Protein AF-A0A349GPG5-F1 (afdb_monomer_lite)

pLDDT: mean 94.47, std 6.26, range [49.12, 98.75]

Radius of gyration: 21.51 Å; chains: 1; bounding box: 63×52×48 Å

Structure (mmCIF, N/CA/C/O backbone):
data_AF-A0A349GPG5-F1
#
_entry.id   AF-A0A349GPG5-F1
#
loop_
_atom_site.group_PDB
_atom_site.id
_atom_site.type_symbol
_atom_site.label_atom_id
_atom_site.label_alt_id
_atom_site.label_comp_id
_atom_site.label_asym_id
_atom_site.label_entity_id
_atom_site.label_seq_id
_atom_site.pdbx_PDB_ins_code
_atom_site.Cartn_x
_atom_site.Cartn_y
_atom_site.Cartn_z
_atom_site.occupancy
_atom_site.B_iso_or_equiv
_atom_site.auth_seq_id
_atom_site.auth_comp_id
_atom_site.auth_asym_id
_atom_site.auth_atom_id
_atom_site.pdbx_PDB_model_num
ATOM 1 N N . ASN A 1 1 ? 40.149 29.192 -22.119 1.00 49.12 1 ASN A N 1
ATOM 2 C CA . ASN A 1 1 ? 39.149 29.810 -21.232 1.00 49.12 1 ASN A CA 1
ATOM 3 C C . ASN A 1 1 ? 37.997 28.859 -21.075 1.00 49.12 1 ASN A C 1
ATOM 5 O O . ASN A 1 1 ? 37.136 28.802 -21.941 1.00 49.12 1 ASN A O 1
ATOM 9 N N . ASP A 1 2 ? 38.075 28.068 -20.011 1.00 56.91 2 ASP A N 1
ATOM 10 C CA . ASP A 1 2 ? 36.940 27.338 -19.468 1.00 56.91 2 ASP A CA 1
ATOM 11 C C . ASP A 1 2 ? 35.938 28.388 -18.976 1.00 56.91 2 ASP A C 1
ATOM 13 O O . ASP A 1 2 ? 36.299 29.293 -18.219 1.00 56.91 2 ASP A O 1
ATOM 17 N N . ASP A 1 3 ? 34.733 28.363 -19.527 1.00 69.00 3 ASP A N 1
ATOM 18 C CA . ASP A 1 3 ? 33.761 29.441 -19.379 1.00 69.00 3 ASP A CA 1
ATOM 19 C C . ASP A 1 3 ? 33.003 29.197 -18.070 1.00 69.00 3 ASP A C 1
ATOM 21 O O . ASP A 1 3 ? 32.023 28.452 -18.030 1.00 69.00 3 ASP A O 1
ATOM 25 N N . THR A 1 4 ? 33.510 29.755 -16.969 1.00 74.44 4 THR A N 1
ATOM 26 C CA . THR A 1 4 ? 32.989 29.564 -15.601 1.00 74.44 4 THR A CA 1
ATOM 27 C C . THR A 1 4 ? 31.474 29.765 -15.514 1.00 74.44 4 THR A C 1
ATOM 29 O O . THR A 1 4 ? 30.795 29.041 -14.792 1.00 74.44 4 THR A O 1
ATOM 32 N N . VAL A 1 5 ? 30.929 30.662 -16.338 1.00 74.44 5 VAL A N 1
ATOM 33 C CA . VAL A 1 5 ? 29.491 30.920 -16.483 1.00 74.44 5 VAL A CA 1
ATOM 34 C C . VAL A 1 5 ? 28.730 29.704 -17.033 1.00 74.44 5 VAL A C 1
ATOM 36 O O . VAL A 1 5 ? 27.652 29.377 -16.538 1.00 74.44 5 VAL A O 1
ATOM 39 N N . LYS A 1 6 ? 29.282 28.986 -18.022 1.00 77.88 6 LYS A N 1
ATOM 40 C CA . LYS A 1 6 ? 28.677 27.752 -18.560 1.00 77.88 6 LYS A CA 1
ATOM 41 C C . LYS A 1 6 ? 28.736 26.612 -17.549 1.00 77.88 6 LYS A C 1
ATOM 43 O O . LYS A 1 6 ? 27.778 25.852 -17.440 1.00 77.88 6 LYS A O 1
ATOM 48 N N . ALA A 1 7 ? 29.827 26.514 -16.790 1.00 79.50 7 ALA A N 1
ATOM 49 C CA . ALA A 1 7 ? 29.961 25.517 -15.730 1.00 79.50 7 ALA A CA 1
ATOM 50 C C . ALA A 1 7 ? 28.955 25.756 -14.588 1.00 79.50 7 ALA A C 1
ATOM 52 O O . ALA A 1 7 ? 28.324 24.814 -14.105 1.00 79.50 7 ALA A O 1
ATOM 53 N N . GLU A 1 8 ? 28.753 27.012 -14.182 1.00 85.38 8 GLU A N 1
ATOM 54 C CA . GLU A 1 8 ? 27.755 27.384 -13.174 1.00 85.38 8 GLU A CA 1
ATOM 55 C C . GLU A 1 8 ? 26.318 27.140 -13.657 1.00 85.38 8 GLU A C 1
ATOM 57 O O . GLU A 1 8 ? 25.510 26.588 -12.904 1.00 85.38 8 GLU A O 1
ATOM 62 N N . ALA A 1 9 ? 26.013 27.473 -14.916 1.00 84.38 9 ALA A N 1
ATOM 63 C CA . ALA A 1 9 ? 24.712 27.203 -15.528 1.00 84.38 9 ALA A CA 1
ATOM 64 C C . ALA A 1 9 ? 24.415 25.695 -15.600 1.00 84.38 9 ALA A C 1
ATOM 66 O O . ALA A 1 9 ? 23.387 25.255 -15.086 1.00 84.38 9 ALA A O 1
ATOM 67 N N . ALA A 1 10 ? 25.348 24.887 -16.114 1.00 85.50 10 ALA A N 1
ATOM 68 C CA . ALA A 1 10 ? 25.194 23.432 -16.189 1.00 85.50 10 ALA A CA 1
ATOM 69 C C . ALA A 1 10 ? 25.033 22.788 -14.799 1.00 85.50 10 ALA A C 1
ATOM 71 O O . ALA A 1 10 ? 24.218 21.885 -14.605 1.00 85.50 10 ALA A O 1
ATOM 72 N N . LYS A 1 11 ? 25.765 23.278 -13.787 1.00 88.06 11 LYS A N 1
ATOM 73 C CA . LYS A 1 11 ? 25.627 22.809 -12.398 1.00 88.06 11 LYS A CA 1
ATOM 74 C C . LYS A 1 11 ? 24.252 23.143 -11.815 1.00 88.06 11 LYS A C 1
ATOM 76 O O . LYS A 1 11 ? 23.688 22.333 -11.072 1.00 88.06 11 LYS A O 1
ATOM 81 N N . LYS A 1 12 ? 23.717 24.325 -12.129 1.00 91.06 12 LYS A N 1
ATOM 82 C CA . LYS A 1 12 ? 22.373 24.738 -11.715 1.00 91.06 12 LYS A CA 1
ATOM 83 C C . LYS A 1 12 ? 21.306 23.866 -12.378 1.00 91.06 12 LYS A C 1
ATOM 85 O O . LYS A 1 12 ? 20.486 23.301 -11.658 1.00 91.06 12 LYS A O 1
ATOM 90 N N . GLU A 1 13 ? 21.377 23.684 -13.694 1.00 89.44 13 GLU A N 1
ATOM 91 C CA . GLU A 1 13 ? 20.458 22.829 -14.458 1.00 89.44 13 GLU A CA 1
ATOM 92 C C . GLU A 1 13 ? 20.464 21.386 -13.939 1.00 89.44 13 GLU A C 1
ATOM 94 O O . GLU A 1 13 ? 19.410 20.817 -13.659 1.00 89.44 13 GLU A O 1
ATOM 99 N N . PHE A 1 14 ? 21.645 20.812 -13.693 1.00 90.75 14 PHE A N 1
ATOM 100 C CA . PHE A 1 14 ? 21.766 19.471 -13.117 1.00 90.75 14 PHE A CA 1
ATOM 101 C C . PHE A 1 14 ? 21.128 19.365 -11.722 1.00 90.75 14 PHE A C 1
ATOM 103 O O . PHE A 1 14 ? 20.460 18.380 -11.398 1.00 90.75 14 PHE A O 1
ATOM 110 N N . SER A 1 15 ? 21.310 20.383 -10.877 1.00 91.31 15 SER A N 1
ATOM 111 C CA . SER A 1 15 ? 20.707 20.433 -9.540 1.00 91.31 15 SER A CA 1
ATOM 112 C C . SER A 1 15 ? 19.178 20.517 -9.600 1.00 91.31 15 SER A C 1
ATOM 114 O O . SER A 1 15 ? 18.486 19.849 -8.828 1.00 91.31 15 SER A O 1
ATOM 116 N N . GLU A 1 16 ? 18.641 21.308 -10.529 1.00 92.75 16 GLU A N 1
ATOM 117 C CA . GLU A 1 16 ? 17.200 21.430 -10.764 1.00 92.75 16 GLU A CA 1
ATOM 118 C C . GLU A 1 16 ? 16.610 20.121 -11.295 1.00 92.75 16 GLU A C 1
ATOM 120 O O . GLU A 1 16 ? 15.629 19.630 -10.731 1.00 92.75 16 GLU A O 1
ATOM 125 N N . LEU A 1 17 ? 17.265 19.485 -12.269 1.00 91.50 17 LEU A N 1
ATOM 126 C CA . LEU A 1 17 ? 16.881 18.168 -12.775 1.00 91.50 17 LEU A CA 1
ATOM 127 C C . LEU A 1 17 ? 16.873 17.116 -11.656 1.00 91.50 17 LEU A C 1
ATOM 129 O O . LEU A 1 17 ? 15.908 16.368 -11.505 1.00 91.50 17 LEU A O 1
ATOM 133 N N . LYS A 1 18 ? 17.898 17.102 -10.794 1.00 91.44 18 LYS A N 1
ATOM 134 C CA . LYS A 1 18 ? 17.959 16.190 -9.640 1.00 91.44 18 LYS A CA 1
ATOM 135 C C . LYS A 1 18 ? 16.784 16.390 -8.679 1.00 91.44 18 LYS A C 1
ATOM 137 O O . LYS A 1 18 ? 16.276 15.414 -8.127 1.00 91.44 18 LYS A O 1
ATOM 142 N N . LYS A 1 19 ? 16.355 17.636 -8.448 1.00 92.81 19 LYS A N 1
ATOM 143 C CA . LYS A 1 19 ? 15.175 17.928 -7.615 1.00 92.81 19 LYS A CA 1
ATOM 144 C C . LYS A 1 19 ? 13.897 17.422 -8.276 1.00 92.81 19 LYS A C 1
ATOM 146 O O . LYS A 1 19 ? 13.108 16.767 -7.604 1.00 92.81 19 LYS A O 1
ATOM 151 N N . GLN A 1 20 ? 13.729 17.673 -9.573 1.00 92.31 20 GLN A N 1
ATOM 152 C CA . GLN A 1 20 ? 12.559 17.215 -10.321 1.00 92.31 20 GLN A CA 1
ATOM 153 C C . GLN A 1 20 ? 12.443 15.689 -10.308 1.00 92.31 20 GLN A C 1
ATOM 155 O O . GLN A 1 20 ? 11.379 15.175 -9.976 1.00 92.31 20 GLN A O 1
ATOM 160 N N . ILE A 1 21 ? 13.542 14.967 -10.558 1.00 92.25 21 ILE A N 1
ATOM 161 C CA . ILE A 1 21 ? 13.567 13.498 -10.491 1.00 92.25 21 ILE A CA 1
ATOM 162 C C . ILE A 1 21 ? 13.131 13.020 -9.105 1.00 92.25 21 ILE A C 1
ATOM 164 O O . ILE A 1 21 ? 12.239 12.188 -9.009 1.00 92.25 21 ILE A O 1
ATOM 168 N N . LYS A 1 22 ? 13.679 13.592 -8.023 1.00 91.88 22 LYS A N 1
ATOM 169 C CA . LYS A 1 22 ? 13.276 13.224 -6.655 1.00 91.88 22 LYS A CA 1
ATOM 170 C C . LYS A 1 22 ? 11.782 13.421 -6.406 1.00 91.88 22 LYS A C 1
ATOM 172 O O . LYS A 1 22 ? 11.155 12.553 -5.807 1.00 91.88 22 LYS A O 1
ATOM 177 N N . THR A 1 23 ? 11.222 14.544 -6.852 1.00 93.94 23 THR A N 1
ATOM 178 C CA . THR A 1 23 ? 9.787 14.816 -6.722 1.00 93.94 23 THR A CA 1
ATOM 179 C C . THR A 1 23 ? 8.967 13.794 -7.503 1.00 93.94 23 THR A C 1
ATOM 181 O O . THR A 1 23 ? 8.054 13.201 -6.937 1.00 93.94 23 THR A O 1
ATOM 184 N N . VAL A 1 24 ? 9.323 13.530 -8.764 1.00 94.25 24 VAL A N 1
ATOM 185 C CA . VAL A 1 24 ? 8.621 12.546 -9.599 1.00 94.25 24 VAL A CA 1
ATOM 186 C C . VAL A 1 24 ? 8.702 11.153 -8.978 1.00 94.25 24 VAL A C 1
ATOM 188 O O . VAL A 1 24 ? 7.667 10.513 -8.822 1.00 94.25 24 VAL A O 1
ATOM 191 N N . THR A 1 25 ? 9.883 10.699 -8.552 1.00 94.25 25 THR A N 1
ATOM 192 C CA . THR A 1 25 ? 10.064 9.403 -7.883 1.00 94.25 25 THR A CA 1
ATOM 193 C C . THR A 1 25 ? 9.205 9.297 -6.623 1.00 94.25 25 THR A C 1
ATOM 195 O O . THR A 1 25 ? 8.527 8.291 -6.442 1.00 94.25 25 THR A O 1
ATOM 198 N N . ALA A 1 26 ? 9.168 10.331 -5.774 1.00 93.69 26 ALA A N 1
ATOM 199 C CA . ALA A 1 26 ? 8.326 10.326 -4.577 1.00 93.69 26 ALA A CA 1
ATOM 200 C C . ALA A 1 26 ? 6.832 10.210 -4.926 1.00 93.69 26 ALA A C 1
ATOM 202 O O . ALA A 1 26 ? 6.117 9.412 -4.323 1.00 93.69 26 ALA A O 1
ATOM 203 N N . THR A 1 27 ? 6.368 10.945 -5.940 1.00 94.69 27 THR A N 1
ATOM 204 C CA . THR A 1 27 ? 4.980 10.864 -6.410 1.00 94.69 27 THR A CA 1
ATOM 205 C C . THR A 1 27 ? 4.645 9.493 -7.003 1.00 94.69 27 THR A C 1
ATOM 207 O O . THR A 1 27 ? 3.577 8.956 -6.715 1.00 94.69 27 THR A O 1
ATOM 210 N N . GLN A 1 28 ? 5.529 8.903 -7.816 1.00 96.38 28 GLN A N 1
ATOM 211 C CA . GLN A 1 28 ? 5.281 7.574 -8.390 1.00 96.38 28 GLN A CA 1
ATOM 212 C C . GLN A 1 28 ? 5.312 6.478 -7.325 1.00 96.38 28 GLN A C 1
ATOM 214 O O . GLN A 1 28 ? 4.467 5.590 -7.369 1.00 96.38 28 GLN A O 1
ATOM 219 N N . LYS A 1 29 ? 6.191 6.585 -6.318 1.00 96.56 29 LYS A N 1
ATOM 220 C CA . LYS A 1 29 ? 6.176 5.696 -5.150 1.00 96.56 29 LYS A CA 1
ATOM 221 C C . LYS A 1 29 ? 4.802 5.697 -4.475 1.00 96.56 29 LYS A C 1
ATOM 223 O O . LYS A 1 29 ? 4.212 4.635 -4.339 1.00 96.56 29 LYS A O 1
ATOM 228 N N . GLN A 1 30 ? 4.266 6.870 -4.127 1.00 94.62 30 GLN A N 1
ATOM 229 C CA . GLN A 1 30 ? 2.951 6.968 -3.476 1.00 94.62 30 GLN A CA 1
ATOM 230 C C . GLN A 1 30 ? 1.821 6.394 -4.342 1.00 94.62 30 GLN A C 1
ATOM 232 O O . GLN A 1 30 ? 0.887 5.780 -3.835 1.00 94.62 30 GLN A O 1
ATOM 237 N N . ARG A 1 31 ? 1.896 6.573 -5.667 1.00 95.81 31 ARG A N 1
ATOM 238 C CA . ARG A 1 31 ? 0.927 5.975 -6.597 1.00 95.81 31 ARG A CA 1
ATOM 239 C C . ARG A 1 31 ? 1.021 4.452 -6.620 1.00 95.81 31 ARG A C 1
ATOM 241 O O . ARG A 1 31 ? -0.016 3.800 -6.650 1.00 95.81 31 ARG A O 1
ATOM 248 N N . LEU A 1 32 ? 2.229 3.892 -6.600 1.00 98.00 32 LEU A N 1
ATOM 249 C CA . LEU A 1 32 ? 2.436 2.444 -6.560 1.00 98.00 32 LEU A CA 1
ATOM 250 C C . LEU A 1 32 ? 2.043 1.840 -5.210 1.00 98.00 32 LEU A C 1
ATOM 252 O O . LEU A 1 32 ? 1.455 0.768 -5.210 1.00 98.00 32 LEU A O 1
ATOM 256 N N . GLU A 1 33 ? 2.263 2.539 -4.093 1.00 96.88 33 GLU A N 1
ATOM 257 C CA . GLU A 1 33 ? 1.738 2.133 -2.779 1.00 96.88 33 GLU A CA 1
ATOM 258 C C . GLU A 1 33 ? 0.202 2.038 -2.814 1.00 96.88 33 GLU A C 1
ATOM 260 O O . GLU A 1 33 ? -0.357 1.040 -2.373 1.00 96.88 33 GLU A O 1
ATOM 265 N N . LYS A 1 34 ? -0.498 2.995 -3.444 1.00 96.56 34 LYS A N 1
ATOM 266 C CA . LYS A 1 34 ? -1.955 2.875 -3.651 1.00 96.56 34 LYS A CA 1
ATOM 267 C C . LYS A 1 34 ? -2.331 1.670 -4.516 1.00 96.56 34 LYS A C 1
ATOM 269 O O . LYS A 1 34 ? -3.261 0.947 -4.180 1.00 96.56 34 LYS A O 1
ATOM 274 N N . VAL A 1 35 ? -1.599 1.421 -5.606 1.00 97.69 35 VAL A N 1
ATOM 275 C CA . VAL A 1 35 ? -1.845 0.241 -6.454 1.00 97.69 35 VAL A CA 1
ATOM 276 C C . VAL A 1 35 ? -1.606 -1.066 -5.696 1.00 97.69 35 VAL A C 1
ATOM 278 O O . VAL A 1 35 ? -2.359 -2.020 -5.869 1.00 97.69 35 VAL A O 1
ATOM 281 N N . PHE A 1 36 ? -0.592 -1.114 -4.835 1.00 98.12 36 PHE A N 1
ATOM 282 C CA . PHE A 1 36 ? -0.328 -2.258 -3.969 1.00 98.12 36 PHE A CA 1
ATOM 283 C C . PHE A 1 36 ? -1.525 -2.553 -3.053 1.00 98.12 36 PHE A C 1
ATOM 285 O O . PHE A 1 36 ? -1.947 -3.705 -2.956 1.00 98.12 36 PHE A O 1
ATOM 292 N N . MET A 1 37 ? -2.125 -1.506 -2.474 1.00 97.38 37 MET A N 1
ATOM 293 C CA . MET A 1 37 ? -3.308 -1.618 -1.617 1.00 97.38 37 MET A CA 1
ATOM 294 C C . MET A 1 37 ? -4.563 -2.053 -2.384 1.00 97.38 37 MET A C 1
ATOM 296 O O . MET A 1 37 ? -5.317 -2.888 -1.895 1.00 97.38 37 MET A O 1
ATOM 300 N N . ASN A 1 38 ? -4.818 -1.494 -3.570 1.00 96.31 38 ASN A N 1
ATOM 301 C CA . ASN A 1 38 ? -6.096 -1.683 -4.269 1.00 96.31 38 ASN A CA 1
ATOM 302 C C . ASN A 1 38 ? -6.083 -2.747 -5.380 1.00 96.31 38 ASN A C 1
ATOM 304 O O . ASN A 1 38 ? -7.138 -3.189 -5.834 1.00 96.31 38 ASN A O 1
ATOM 308 N N . GLY A 1 39 ? -4.901 -3.184 -5.813 1.00 96.31 39 GLY A N 1
ATOM 309 C CA . GLY A 1 39 ? -4.731 -4.183 -6.863 1.00 96.31 39 GLY A CA 1
ATOM 310 C C . GLY A 1 39 ? -5.146 -3.724 -8.257 1.00 96.31 39 GLY A C 1
ATOM 311 O O . GLY A 1 39 ? -5.499 -4.558 -9.088 1.00 96.31 39 GLY A O 1
ATOM 312 N N . ARG A 1 40 ? -5.095 -2.417 -8.543 1.00 96.81 40 ARG A N 1
ATOM 313 C CA . ARG A 1 40 ? -5.289 -1.895 -9.899 1.00 96.81 40 ARG A CA 1
ATOM 314 C C . ARG A 1 40 ? -4.343 -2.575 -10.878 1.00 96.81 40 ARG A C 1
ATOM 316 O O . ARG A 1 40 ? -3.137 -2.642 -10.639 1.00 96.81 40 ARG A O 1
ATOM 323 N N . THR A 1 41 ? -4.890 -3.039 -11.993 1.00 96.88 41 THR A N 1
ATOM 324 C CA . THR A 1 41 ? -4.138 -3.775 -13.007 1.00 96.88 41 THR A CA 1
ATOM 325 C C . THR A 1 41 ? -3.781 -2.910 -14.213 1.00 96.88 41 THR A C 1
ATOM 327 O O . THR A 1 41 ? -4.363 -1.851 -14.473 1.00 96.88 41 THR A O 1
ATOM 330 N N . TRP A 1 42 ? -2.795 -3.389 -14.961 1.00 98.06 42 TRP A N 1
ATOM 331 C CA . TRP A 1 42 ? -2.460 -2.954 -16.308 1.00 98.06 42 TRP A CA 1
ATOM 332 C C . TRP A 1 42 ? -2.543 -4.154 -17.243 1.00 98.06 42 TRP A C 1
ATOM 334 O O . TRP A 1 42 ? -2.160 -5.255 -16.863 1.00 98.06 42 TRP A O 1
ATOM 344 N N . THR A 1 43 ? -2.957 -3.937 -18.489 1.00 98.06 43 THR A N 1
ATOM 345 C CA . THR A 1 43 ? -2.690 -4.926 -19.540 1.00 98.06 43 THR A CA 1
ATOM 346 C C . THR A 1 43 ? -1.181 -5.045 -19.756 1.00 98.06 43 THR A C 1
ATOM 348 O O . THR A 1 43 ? -0.461 -4.067 -19.539 1.00 98.06 43 THR A O 1
ATOM 351 N N . ALA A 1 44 ? -0.697 -6.190 -20.241 1.00 97.00 44 ALA A N 1
ATOM 352 C CA . ALA A 1 44 ? 0.722 -6.375 -20.560 1.00 97.00 44 ALA A CA 1
ATOM 353 C C . ALA A 1 44 ? 1.286 -5.245 -21.442 1.00 97.00 44 ALA A C 1
ATOM 355 O O . ALA A 1 44 ? 2.303 -4.655 -21.099 1.00 97.00 44 ALA A O 1
ATOM 356 N N . GLU A 1 45 ? 0.579 -4.856 -22.508 1.00 97.19 45 GLU A N 1
ATOM 357 C CA . GLU A 1 45 ? 0.961 -3.725 -23.372 1.00 97.19 45 GLU A CA 1
ATOM 358 C C . GLU A 1 45 ? 1.141 -2.412 -22.587 1.00 97.19 45 GLU A C 1
ATOM 360 O O . GLU A 1 45 ? 2.165 -1.737 -22.703 1.00 97.19 45 GLU A O 1
ATOM 365 N N . ASN A 1 46 ? 0.162 -2.052 -21.750 1.00 97.81 46 ASN A N 1
ATOM 366 C CA . ASN A 1 46 ? 0.221 -0.819 -20.965 1.00 97.81 46 ASN A CA 1
ATOM 367 C C . ASN A 1 46 ? 1.283 -0.881 -19.868 1.00 97.81 46 ASN A C 1
ATOM 369 O O . ASN A 1 46 ? 1.860 0.152 -19.527 1.00 97.81 46 ASN A O 1
ATOM 373 N N . TRP A 1 47 ? 1.530 -2.067 -19.313 1.00 98.12 47 TRP A N 1
ATOM 374 C CA . TRP A 1 47 ? 2.597 -2.281 -18.351 1.00 98.12 47 TRP A CA 1
ATOM 375 C C . TRP A 1 47 ? 3.954 -2.041 -19.015 1.00 98.12 47 TRP A C 1
ATOM 377 O O . TRP A 1 47 ? 4.698 -1.191 -18.538 1.00 98.12 47 TRP A O 1
ATOM 387 N N . ARG A 1 48 ? 4.232 -2.663 -20.170 1.00 96.12 48 ARG A N 1
ATOM 388 C CA . ARG A 1 48 ? 5.497 -2.468 -20.901 1.00 96.12 48 ARG A CA 1
ATOM 389 C C . ARG A 1 48 ? 5.728 -1.001 -21.252 1.00 96.12 48 ARG A C 1
ATOM 391 O O . ARG A 1 48 ? 6.751 -0.422 -20.901 1.00 96.12 48 ARG A O 1
ATOM 398 N N . LYS A 1 49 ? 4.718 -0.340 -21.819 1.00 96.38 49 LYS A N 1
ATOM 399 C CA . LYS A 1 49 ? 4.790 1.090 -22.144 1.00 96.38 49 LYS A CA 1
ATOM 400 C C . LYS A 1 49 ? 5.064 1.974 -20.924 1.00 96.38 49 LYS A C 1
ATOM 402 O O . LYS A 1 49 ? 5.763 2.980 -21.017 1.00 96.38 49 LYS A O 1
ATOM 407 N N . LEU A 1 50 ? 4.471 1.646 -19.776 1.00 96.69 50 LEU A N 1
ATOM 408 C CA . LEU A 1 50 ? 4.636 2.447 -18.568 1.00 96.69 50 LEU A CA 1
ATOM 409 C C . LEU A 1 50 ? 5.951 2.158 -17.850 1.00 96.69 50 LEU A C 1
ATOM 411 O O . LEU A 1 50 ? 6.522 3.093 -17.304 1.00 96.69 50 LEU A O 1
ATOM 415 N N . PHE A 1 51 ? 6.397 0.906 -17.810 1.00 96.81 51 PHE A N 1
ATOM 416 C CA . PHE A 1 51 ? 7.493 0.456 -16.959 1.00 96.81 51 PHE A CA 1
ATOM 417 C C . PHE A 1 51 ? 8.789 0.192 -17.728 1.00 96.81 51 PHE A C 1
ATOM 419 O O . PHE A 1 51 ? 9.845 0.547 -17.223 1.00 96.81 51 PHE A O 1
ATOM 426 N N . GLU A 1 52 ? 8.747 -0.327 -18.953 1.00 93.25 52 GLU A N 1
ATOM 427 C CA . GLU A 1 52 ? 9.958 -0.580 -19.749 1.00 93.25 52 GLU A CA 1
ATOM 428 C C . GLU A 1 52 ? 10.450 0.698 -20.437 1.00 93.25 52 GLU A C 1
ATOM 430 O O . GLU A 1 52 ? 11.628 1.039 -20.351 1.00 93.25 52 GLU A O 1
ATOM 435 N N . GLU A 1 53 ? 9.540 1.443 -21.074 1.00 90.38 53 GLU A N 1
ATOM 436 C CA . GLU A 1 53 ? 9.887 2.609 -21.904 1.00 90.38 53 GLU A CA 1
ATOM 437 C C . GLU A 1 53 ? 10.136 3.896 -21.092 1.00 90.38 53 GLU A C 1
ATOM 439 O O . GLU A 1 53 ? 10.671 4.881 -21.609 1.00 90.38 53 GLU A O 1
ATOM 444 N N . ASN A 1 54 ? 9.749 3.924 -19.812 1.00 91.25 54 ASN A N 1
ATOM 445 C CA . ASN A 1 54 ? 9.887 5.098 -18.953 1.00 91.25 54 ASN A CA 1
ATOM 446 C C . ASN A 1 54 ? 11.024 4.923 -17.942 1.00 91.25 54 ASN A C 1
ATOM 448 O O . ASN A 1 54 ? 10.897 4.173 -16.979 1.00 91.25 54 ASN A O 1
ATOM 4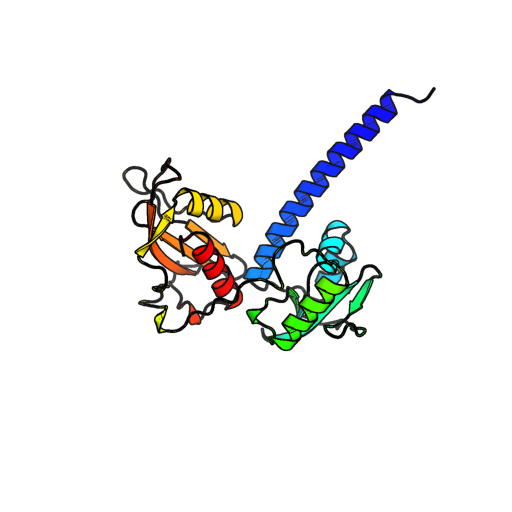52 N N . ALA A 1 55 ? 12.086 5.717 -18.088 1.00 88.56 55 ALA A N 1
ATOM 453 C CA . ALA A 1 55 ? 13.294 5.614 -17.266 1.00 88.56 55 ALA A CA 1
ATOM 454 C C . ALA A 1 55 ? 13.061 5.673 -15.742 1.00 88.56 55 ALA A C 1
ATOM 456 O O . ALA A 1 55 ? 13.796 5.040 -14.993 1.00 88.56 55 ALA A O 1
ATOM 457 N N . VAL A 1 56 ? 12.064 6.426 -15.258 1.00 91.50 56 VAL A N 1
ATOM 458 C CA . VAL A 1 56 ? 11.774 6.482 -13.813 1.00 91.50 56 VAL A CA 1
ATOM 459 C C . VAL A 1 56 ? 11.024 5.234 -13.366 1.00 91.50 56 VAL A C 1
ATOM 461 O O . VAL A 1 56 ? 11.345 4.673 -12.322 1.00 91.50 56 VAL A O 1
ATOM 464 N N . MET A 1 57 ? 10.019 4.813 -14.133 1.00 96.19 57 MET A N 1
ATOM 465 C CA . MET A 1 57 ? 9.192 3.655 -13.789 1.00 96.19 57 MET A CA 1
ATOM 466 C C . MET A 1 57 ? 9.953 2.338 -13.931 1.00 96.19 57 MET A C 1
ATOM 468 O O . MET A 1 57 ? 9.716 1.429 -13.142 1.00 96.19 57 MET A O 1
ATOM 472 N N . HIS A 1 58 ? 10.913 2.273 -14.848 1.00 94.44 58 HIS A N 1
ATOM 473 C CA . HIS A 1 58 ? 11.827 1.148 -15.024 1.00 94.44 58 HIS A CA 1
ATOM 474 C C . HIS A 1 58 ? 12.529 0.782 -13.715 1.00 94.44 58 HIS A C 1
ATOM 476 O O . HIS A 1 58 ? 12.483 -0.363 -13.278 1.00 94.44 58 HIS A O 1
ATOM 482 N N . CYS A 1 59 ? 13.044 1.782 -12.991 1.00 94.19 59 CYS A N 1
ATOM 483 C CA . CYS A 1 59 ? 13.667 1.565 -11.686 1.00 94.19 59 CYS A CA 1
ATOM 484 C C . CYS A 1 59 ? 12.704 1.014 -10.620 1.00 94.19 59 CYS A C 1
ATOM 486 O O . CYS A 1 59 ? 13.157 0.425 -9.641 1.00 94.19 59 CYS A O 1
ATOM 488 N N . PHE A 1 60 ? 11.395 1.256 -10.745 1.00 97.56 60 PHE A N 1
ATOM 489 C CA . PHE A 1 60 ? 10.401 0.644 -9.859 1.00 97.56 60 PHE A CA 1
ATOM 490 C C . PHE A 1 60 ? 10.096 -0.789 -10.282 1.00 97.56 60 PHE A C 1
ATOM 492 O O . PHE A 1 60 ? 9.967 -1.647 -9.415 1.00 97.56 60 PHE A O 1
ATOM 499 N N . ALA A 1 61 ? 10.000 -1.048 -11.587 1.00 97.44 61 ALA A N 1
ATOM 500 C CA . ALA A 1 61 ? 9.730 -2.376 -12.122 1.00 97.44 61 ALA A CA 1
ATOM 501 C C . ALA A 1 61 ? 10.784 -3.398 -11.696 1.00 97.44 61 ALA A C 1
ATOM 503 O O . ALA A 1 61 ? 10.411 -4.482 -11.259 1.00 97.44 61 ALA A O 1
ATOM 504 N N . GLU A 1 62 ? 12.062 -3.013 -11.728 1.00 97.12 62 GLU A N 1
ATOM 505 C CA . GLU A 1 62 ? 13.190 -3.859 -11.309 1.00 97.12 62 GLU A CA 1
ATOM 506 C C . GLU A 1 62 ? 13.197 -4.213 -9.815 1.00 97.12 62 GLU A C 1
ATOM 508 O O . GLU A 1 62 ? 13.771 -5.218 -9.401 1.00 97.12 62 GLU A O 1
ATOM 513 N N . LYS A 1 63 ? 12.601 -3.355 -8.980 1.00 98.00 63 LYS A N 1
ATOM 514 C CA . LYS A 1 63 ? 12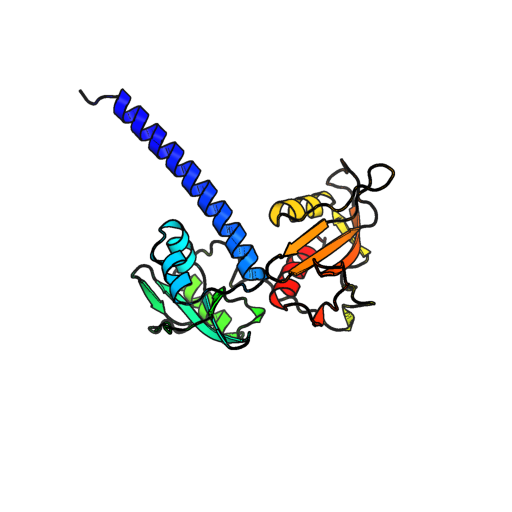.715 -3.414 -7.512 1.00 98.00 63 LYS A CA 1
ATOM 515 C C . LYS A 1 63 ? 11.440 -3.885 -6.826 1.00 98.00 63 LYS A C 1
ATOM 517 O O . LYS A 1 63 ? 11.286 -3.697 -5.618 1.00 98.00 63 LYS A O 1
ATOM 522 N N . LEU A 1 64 ? 10.507 -4.434 -7.592 1.00 98.62 64 LEU A N 1
ATOM 523 C CA . LEU A 1 64 ? 9.204 -4.892 -7.129 1.00 98.62 64 LEU A CA 1
ATOM 524 C C . LEU A 1 64 ? 8.870 -6.229 -7.787 1.00 98.62 64 LEU A C 1
ATOM 526 O O . LEU A 1 64 ? 9.329 -6.523 -8.889 1.00 98.62 64 LEU A O 1
ATOM 530 N N . VAL A 1 65 ? 8.041 -7.018 -7.109 1.00 98.69 65 VAL A N 1
ATOM 531 C CA . VAL A 1 65 ? 7.504 -8.271 -7.647 1.00 98.69 65 VAL A CA 1
ATOM 532 C C . VAL A 1 65 ? 6.137 -8.020 -8.272 1.00 98.69 65 VAL A C 1
ATOM 534 O O . VAL A 1 65 ? 5.254 -7.385 -7.684 1.00 98.69 65 VAL A O 1
ATOM 537 N N . TRP A 1 66 ? 5.944 -8.544 -9.470 1.00 98.75 66 TRP A N 1
ATOM 538 C CA . TRP A 1 66 ? 4.732 -8.397 -10.259 1.00 98.75 66 TRP A CA 1
ATOM 539 C C . TRP A 1 66 ? 4.030 -9.738 -10.387 1.00 98.75 66 TRP A C 1
ATOM 541 O O . TRP A 1 66 ? 4.631 -10.798 -10.239 1.00 98.75 66 TRP A O 1
ATOM 551 N N . GLY A 1 67 ? 2.724 -9.700 -10.609 1.00 98.38 67 GLY A N 1
ATOM 552 C CA . GLY A 1 67 ? 1.924 -10.901 -10.784 1.00 98.38 67 GLY A CA 1
ATOM 553 C C . GLY A 1 67 ? 1.010 -10.758 -11.979 1.00 98.38 67 GLY A C 1
ATOM 554 O O . GLY A 1 67 ? 0.479 -9.674 -12.226 1.00 98.38 67 GLY A O 1
ATOM 555 N N . VAL A 1 68 ? 0.818 -11.861 -12.693 1.00 98.38 68 VAL A N 1
ATOM 556 C CA . VAL A 1 68 ? -0.246 -12.010 -13.683 1.00 98.38 68 VAL A CA 1
ATOM 557 C C . VAL A 1 68 ? -1.479 -12.539 -12.968 1.00 98.38 68 VAL A C 1
ATOM 559 O O . VAL A 1 68 ? -1.409 -13.540 -12.254 1.00 98.38 68 VAL A O 1
ATOM 562 N N . TYR A 1 69 ? -2.608 -11.871 -13.165 1.00 95.81 69 TYR A N 1
ATOM 563 C CA . TYR A 1 69 ? -3.873 -12.188 -12.523 1.00 95.81 69 TYR A CA 1
ATOM 564 C C . TYR A 1 69 ? -4.896 -12.679 -13.537 1.00 95.81 69 TYR A C 1
ATOM 566 O O . TYR A 1 69 ? -4.975 -12.204 -14.666 1.00 95.81 69 TYR A O 1
ATOM 574 N N . GLU A 1 70 ? -5.710 -13.632 -13.100 1.00 92.31 70 GLU A N 1
ATOM 575 C CA . GLU A 1 70 ? -6.846 -14.157 -13.844 1.00 92.31 70 GLU A CA 1
ATOM 576 C C . GLU A 1 70 ? -8.015 -14.307 -12.869 1.00 92.31 70 GLU A C 1
ATOM 578 O O . GLU A 1 70 ? -7.904 -14.975 -11.840 1.00 92.31 70 GLU A O 1
ATOM 583 N N . ASN A 1 71 ? -9.137 -13.638 -13.153 1.00 87.25 71 ASN A N 1
ATOM 584 C CA . ASN A 1 71 ? -10.326 -13.631 -12.288 1.00 87.25 71 ASN A CA 1
ATOM 585 C C . ASN A 1 71 ? -10.020 -13.257 -10.819 1.00 87.25 71 ASN A C 1
ATOM 587 O O . ASN A 1 71 ? -10.529 -13.880 -9.886 1.00 87.25 71 ASN A O 1
ATOM 591 N N . GLY A 1 72 ? -9.148 -12.264 -10.612 1.00 84.38 72 GLY A N 1
ATOM 592 C CA . GLY A 1 72 ? -8.770 -11.775 -9.281 1.00 84.38 72 GLY A CA 1
ATOM 593 C C . GLY A 1 72 ? -7.832 -12.696 -8.491 1.00 84.38 72 GLY A C 1
ATOM 594 O O . GLY A 1 72 ? -7.576 -12.433 -7.318 1.00 84.38 72 GLY A O 1
ATOM 595 N N . LYS A 1 73 ? -7.307 -13.762 -9.106 1.00 91.19 73 LYS A N 1
ATOM 596 C CA . LYS A 1 73 ? -6.323 -14.668 -8.499 1.00 91.19 73 LYS A CA 1
ATOM 597 C C . LYS A 1 73 ? -4.984 -14.550 -9.202 1.00 91.19 73 LYS A C 1
ATOM 599 O O . LYS A 1 73 ? -4.946 -14.392 -10.420 1.00 91.19 73 LYS A O 1
ATOM 604 N N . VAL A 1 74 ? -3.903 -14.649 -8.436 1.00 96.38 74 VAL A N 1
ATOM 605 C CA . VAL A 1 74 ? -2.555 -14.728 -9.000 1.00 96.38 74 VAL A CA 1
ATOM 606 C C . VAL A 1 74 ? -2.403 -16.055 -9.745 1.00 96.38 74 VAL A C 1
ATOM 608 O O . VAL A 1 74 ? -2.777 -17.111 -9.236 1.00 96.38 74 VAL A O 1
ATOM 611 N N . LYS A 1 75 ? -1.912 -15.983 -10.978 1.00 97.06 75 LYS A N 1
ATOM 612 C CA . LYS A 1 75 ? -1.636 -17.132 -11.846 1.00 97.06 75 LYS A CA 1
ATOM 613 C C . LYS A 1 75 ? -0.148 -17.453 -11.888 1.00 97.06 75 LYS A C 1
ATOM 615 O O . LYS A 1 75 ? 0.227 -18.618 -11.911 1.00 97.06 75 LYS A O 1
ATOM 620 N N . SER A 1 76 ? 0.672 -16.412 -11.909 1.00 97.94 76 SER A N 1
ATOM 621 C CA . SER A 1 76 ? 2.128 -16.483 -11.881 1.00 97.94 76 SER A CA 1
ATOM 622 C C . SER A 1 76 ? 2.688 -15.180 -11.328 1.00 97.94 76 SER A C 1
ATOM 624 O O . SER A 1 76 ? 2.033 -14.130 -11.386 1.00 97.94 76 SER A O 1
ATOM 626 N N . THR A 1 77 ? 3.903 -15.251 -10.800 1.00 98.62 77 THR A N 1
ATOM 627 C CA . THR A 1 77 ? 4.669 -14.101 -10.323 1.00 98.62 77 THR A CA 1
ATOM 628 C C . THR A 1 77 ? 5.946 -13.940 -11.123 1.00 98.62 77 THR A C 1
ATOM 630 O O . THR A 1 77 ? 6.460 -14.914 -11.664 1.00 98.62 77 THR A O 1
ATOM 633 N N . PHE A 1 78 ? 6.441 -12.712 -11.228 1.00 98.62 78 PHE A N 1
ATOM 634 C CA . PHE A 1 78 ? 7.673 -12.420 -11.943 1.00 98.62 78 PHE A CA 1
ATOM 635 C C . PHE A 1 78 ? 8.370 -11.165 -11.411 1.00 98.62 78 PHE A C 1
ATOM 637 O O . PHE A 1 78 ? 7.739 -10.265 -10.844 1.00 98.62 78 PHE A O 1
ATOM 644 N N . ARG A 1 79 ? 9.673 -11.075 -11.670 1.00 98.12 79 ARG A N 1
ATOM 645 C CA . ARG A 1 79 ? 10.489 -9.868 -11.526 1.00 98.12 79 ARG A CA 1
ATOM 646 C C . ARG A 1 79 ? 10.980 -9.424 -12.898 1.00 98.12 79 ARG A C 1
ATOM 648 O O . ARG A 1 79 ? 11.243 -10.247 -13.768 1.00 98.12 79 ARG A O 1
ATOM 655 N N . TYR A 1 80 ? 11.074 -8.114 -13.088 1.00 97.69 80 TYR A N 1
ATOM 656 C CA . TYR A 1 80 ? 11.681 -7.517 -14.272 1.00 97.69 80 TYR A CA 1
ATOM 657 C C . TYR A 1 80 ? 13.166 -7.250 -14.014 1.00 97.69 80 TYR A C 1
ATOM 659 O O . TYR A 1 80 ? 13.525 -6.756 -12.947 1.00 97.69 80 TYR A O 1
ATOM 667 N N . LEU A 1 81 ? 14.025 -7.598 -14.965 1.00 95.75 81 LEU A N 1
ATOM 668 C CA . LEU A 1 81 ? 15.478 -7.489 -14.850 1.00 95.75 81 LEU A CA 1
ATOM 669 C C . LEU A 1 81 ? 15.996 -6.272 -15.627 1.00 95.75 81 LEU A C 1
ATOM 671 O O . LEU A 1 81 ? 15.335 -5.747 -16.523 1.00 95.75 81 LEU A O 1
ATOM 675 N N . SER A 1 82 ? 17.207 -5.824 -15.296 1.00 89.56 82 SER A N 1
ATOM 676 C CA . SER A 1 82 ? 17.805 -4.616 -15.884 1.00 89.56 82 SER A CA 1
ATOM 677 C C . SER A 1 82 ? 18.196 -4.755 -17.356 1.00 89.56 82 SER A C 1
ATOM 679 O O . SER A 1 82 ? 18.395 -3.756 -18.048 1.00 89.56 82 SER A O 1
ATOM 681 N N . ASP A 1 83 ? 18.298 -5.986 -17.854 1.00 92.75 83 ASP A N 1
ATOM 682 C CA . ASP A 1 83 ? 18.504 -6.286 -19.270 1.00 92.75 83 ASP A CA 1
ATOM 683 C C . ASP A 1 83 ? 17.189 -6.392 -20.066 1.00 92.75 83 ASP A C 1
ATOM 685 O O . ASP A 1 83 ? 17.220 -6.600 -21.279 1.00 92.75 83 ASP A O 1
ATOM 689 N N . GLY A 1 84 ? 16.042 -6.204 -19.405 1.00 92.44 84 GLY A N 1
ATOM 690 C CA . GLY A 1 84 ? 14.715 -6.271 -20.008 1.00 92.44 84 GLY A CA 1
ATOM 691 C C . GLY A 1 84 ? 14.086 -7.664 -20.029 1.00 92.44 84 GLY A C 1
ATOM 692 O O . GLY A 1 84 ? 12.960 -7.807 -20.512 1.00 92.44 84 GLY A O 1
ATOM 693 N N . SER A 1 85 ? 14.784 -8.681 -19.522 1.00 96.19 85 SER A N 1
ATOM 694 C CA . SER A 1 85 ? 14.222 -10.018 -19.334 1.00 96.19 85 SER A CA 1
ATOM 695 C C . SER A 1 85 ? 13.372 -10.100 -18.058 1.00 96.19 85 SER A C 1
ATOM 697 O O . SER A 1 85 ? 13.262 -9.142 -17.284 1.00 96.19 85 SER A O 1
ATOM 699 N N . PHE A 1 86 ? 12.728 -11.246 -17.845 1.00 98.12 86 PHE A N 1
ATOM 700 C CA . PHE A 1 86 ? 11.962 -11.519 -16.634 1.00 98.12 86 PHE A CA 1
ATOM 701 C C . PHE A 1 86 ? 12.395 -12.854 -16.040 1.00 98.12 86 PHE A C 1
ATOM 703 O O . PHE A 1 86 ? 12.725 -13.777 -16.785 1.00 98.12 86 PHE A O 1
ATOM 710 N N . CYS A 1 87 ? 12.320 -12.972 -14.717 1.00 98.38 87 CYS A N 1
ATOM 711 C CA . CYS A 1 87 ? 12.455 -14.250 -14.025 1.00 98.38 87 CYS A CA 1
ATOM 712 C C . CYS A 1 87 ? 11.274 -14.516 -13.089 1.00 98.38 87 CYS A C 1
ATOM 714 O O . CYS A 1 87 ? 10.547 -13.589 -12.710 1.00 98.38 87 CYS A O 1
ATOM 716 N N . ASN A 1 88 ? 11.056 -15.785 -12.754 1.00 98.50 88 ASN A N 1
ATOM 717 C CA . ASN A 1 88 ? 10.091 -16.222 -11.746 1.00 98.50 88 ASN A CA 1
ATOM 718 C C . ASN A 1 88 ? 10.747 -16.316 -10.349 1.00 98.50 88 ASN A C 1
ATOM 720 O O . ASN A 1 88 ? 11.893 -15.909 -10.145 1.00 98.50 88 ASN A O 1
ATOM 724 N N . GLU A 1 89 ? 10.005 -16.837 -9.373 1.00 98.25 89 GLU A N 1
ATOM 725 C CA . GLU A 1 89 ? 10.466 -17.002 -7.991 1.00 98.25 89 GLU A CA 1
ATOM 726 C C . GLU A 1 89 ? 11.630 -17.993 -7.837 1.00 98.25 89 GLU A C 1
ATOM 728 O O . GLU A 1 89 ? 12.372 -17.905 -6.865 1.00 98.25 89 GLU A O 1
ATOM 733 N N . ASP A 1 90 ? 11.802 -18.907 -8.793 1.00 97.94 90 ASP A N 1
ATOM 734 C CA . ASP A 1 90 ? 12.894 -19.885 -8.844 1.00 97.94 90 ASP A CA 1
ATOM 735 C C . ASP A 1 90 ? 14.138 -19.340 -9.581 1.00 97.94 90 ASP A C 1
ATOM 737 O O . ASP A 1 90 ? 15.106 -20.067 -9.784 1.00 97.94 90 ASP A O 1
ATOM 741 N N . ASP A 1 91 ? 14.123 -18.052 -9.956 1.00 97.31 91 ASP A N 1
ATOM 742 C CA . ASP A 1 91 ? 15.134 -17.373 -10.788 1.00 97.31 91 ASP A CA 1
ATOM 743 C C . ASP A 1 91 ? 15.285 -17.970 -12.204 1.00 97.31 91 ASP A C 1
ATOM 745 O O . ASP A 1 91 ? 16.266 -17.719 -12.904 1.00 97.31 91 ASP A O 1
ATOM 749 N N . ASP A 1 92 ? 14.279 -18.723 -12.658 1.00 98.06 92 ASP A N 1
ATOM 750 C CA . ASP A 1 92 ? 14.184 -19.225 -14.027 1.00 98.06 92 ASP A CA 1
ATOM 751 C C . ASP A 1 92 ? 13.625 -18.149 -14.968 1.00 98.06 92 ASP A C 1
ATOM 753 O O . ASP A 1 92 ? 12.820 -17.300 -14.572 1.00 98.06 92 ASP A O 1
ATOM 757 N N . GLU A 1 93 ? 14.008 -18.217 -16.248 1.00 98.06 93 GLU A N 1
ATOM 758 C CA . GLU A 1 93 ? 13.492 -17.330 -17.296 1.00 98.06 93 GLU A CA 1
ATOM 759 C C . GLU A 1 93 ? 11.960 -17.384 -17.367 1.00 98.06 93 GLU A C 1
ATOM 761 O O . GLU A 1 93 ? 11.341 -18.451 -17.407 1.00 98.06 93 GLU A O 1
ATOM 766 N N . TYR A 1 94 ? 11.342 -16.205 -17.409 1.00 98.31 94 TYR A N 1
ATOM 767 C CA . TYR A 1 94 ? 9.898 -16.051 -17.442 1.00 98.31 94 TYR A CA 1
ATOM 768 C C . TYR A 1 94 ? 9.440 -15.335 -18.715 1.00 98.31 94 TYR A C 1
ATOM 770 O O . TYR A 1 94 ? 9.829 -14.205 -19.008 1.00 98.31 94 TYR A O 1
ATOM 778 N N . GLU A 1 95 ? 8.531 -15.964 -19.456 1.00 97.31 95 GLU A N 1
ATOM 779 C CA . GLU A 1 95 ? 7.886 -15.339 -20.609 1.00 97.31 95 GLU A CA 1
ATOM 780 C C . GLU A 1 95 ? 6.581 -14.655 -20.187 1.00 97.31 95 GLU A C 1
ATOM 782 O O . GLU A 1 95 ? 5.574 -15.302 -19.888 1.00 97.31 95 GLU A O 1
ATOM 787 N N . LEU A 1 96 ? 6.573 -13.318 -20.190 1.00 96.31 96 LEU A N 1
ATOM 788 C CA . LEU A 1 96 ? 5.365 -12.551 -19.897 1.00 96.31 96 LEU A CA 1
ATOM 789 C C . LEU A 1 96 ? 4.320 -12.719 -21.021 1.00 96.31 96 LEU A C 1
ATOM 791 O O . LEU A 1 96 ? 4.593 -12.301 -22.153 1.00 96.31 96 LEU A O 1
ATOM 795 N N . PRO A 1 97 ? 3.102 -13.229 -20.735 1.00 95.56 97 PRO A N 1
ATOM 796 C CA . PRO A 1 97 ? 2.076 -13.402 -21.760 1.00 95.56 97 PRO A CA 1
ATOM 797 C C . PRO A 1 97 ? 1.653 -12.073 -22.400 1.00 95.56 97 PRO A C 1
ATOM 799 O O . PRO A 1 97 ? 1.443 -11.080 -21.705 1.00 95.56 97 PRO A O 1
ATOM 802 N N . GLU A 1 98 ? 1.421 -12.070 -23.718 1.00 93.31 98 GLU A N 1
ATOM 803 C CA . GLU A 1 98 ? 0.959 -10.874 -24.451 1.00 93.31 98 GLU A CA 1
ATOM 804 C C . GLU A 1 98 ? -0.381 -10.329 -23.930 1.00 93.31 98 GLU A C 1
ATOM 806 O O . GLU A 1 98 ? -0.652 -9.130 -23.996 1.00 93.31 98 GLU A O 1
ATOM 811 N N . LYS A 1 99 ? -1.235 -11.220 -23.413 1.00 94.75 99 LYS A N 1
ATOM 812 C CA . LYS A 1 99 ? -2.523 -10.889 -22.800 1.00 94.75 99 LYS A CA 1
ATOM 813 C C . LYS A 1 99 ? -2.507 -11.328 -21.346 1.00 94.75 99 LYS A C 1
ATOM 815 O O . LYS A 1 99 ? -2.794 -12.479 -21.033 1.00 94.75 99 LYS A O 1
ATOM 820 N N . ALA A 1 100 ? -2.166 -10.388 -20.482 1.00 95.62 100 ALA A N 1
ATOM 821 C CA . ALA A 1 100 ? -2.133 -10.566 -19.044 1.00 95.62 100 ALA A CA 1
ATOM 822 C C . ALA A 1 100 ? -2.654 -9.303 -18.360 1.00 95.62 100 ALA A C 1
ATOM 824 O O . ALA A 1 100 ? -2.375 -8.194 -18.826 1.00 95.62 100 ALA A O 1
ATOM 825 N N . ASP A 1 101 ? -3.359 -9.491 -17.247 1.00 97.75 101 ASP A N 1
ATOM 826 C CA . ASP A 1 101 ? -3.626 -8.431 -16.284 1.00 97.75 101 ASP A CA 1
ATOM 827 C C . ASP A 1 101 ? -2.526 -8.466 -15.228 1.00 97.75 101 ASP A C 1
ATOM 829 O O . ASP A 1 101 ? -2.376 -9.441 -14.494 1.00 97.75 101 ASP A O 1
ATOM 833 N N . ILE A 1 102 ? -1.724 -7.413 -15.177 1.00 98.50 102 ILE A N 1
ATOM 834 C CA . ILE A 1 102 ? -0.536 -7.320 -14.336 1.00 98.50 102 ILE A CA 1
ATOM 835 C C . ILE A 1 102 ? -0.809 -6.342 -13.207 1.00 98.50 102 ILE A C 1
ATOM 837 O O . ILE A 1 102 ? -1.305 -5.241 -13.438 1.00 98.50 102 ILE A O 1
ATOM 841 N N . THR A 1 103 ? -0.438 -6.701 -11.986 1.00 98.25 103 THR A N 1
ATOM 842 C CA . THR A 1 103 ? -0.342 -5.747 -10.876 1.00 98.25 103 THR A CA 1
ATOM 843 C C . THR A 1 103 ? 0.771 -6.159 -9.921 1.00 98.25 103 THR A C 1
ATOM 845 O O . THR A 1 103 ? 1.434 -7.178 -10.121 1.00 98.25 103 THR A O 1
ATOM 848 N N . LEU A 1 104 ? 0.995 -5.356 -8.889 1.00 98.44 104 LEU A N 1
ATOM 849 C CA . LEU A 1 104 ? 1.930 -5.682 -7.823 1.00 98.44 104 LEU A CA 1
ATOM 850 C C . LEU A 1 104 ? 1.432 -6.907 -7.057 1.00 98.44 104 LEU A C 1
ATOM 852 O O . LEU A 1 104 ? 0.243 -7.023 -6.736 1.00 98.44 104 LEU A O 1
ATOM 856 N N . VAL A 1 105 ? 2.355 -7.817 -6.755 1.00 98.19 105 VAL A N 1
ATOM 857 C CA . VAL A 1 105 ? 2.080 -8.928 -5.844 1.00 98.19 105 VAL A CA 1
ATOM 858 C C . VAL A 1 105 ? 1.907 -8.376 -4.445 1.00 98.19 105 VAL A C 1
ATOM 860 O O . VAL A 1 105 ? 2.776 -7.656 -3.958 1.00 98.19 105 VAL A O 1
ATOM 863 N N . HIS A 1 106 ? 0.794 -8.731 -3.811 1.00 98.06 106 HIS A N 1
ATOM 864 C CA . HIS A 1 106 ? 0.580 -8.519 -2.390 1.00 98.06 106 HIS A CA 1
ATOM 865 C C . HIS A 1 106 ? 0.765 -9.859 -1.658 1.00 98.06 106 HIS A C 1
ATOM 867 O O . HIS A 1 106 ? 0.226 -10.862 -2.132 1.00 98.06 106 HIS A O 1
ATOM 873 N N . PRO A 1 107 ? 1.458 -9.916 -0.502 1.00 97.88 107 PRO A N 1
ATOM 874 C CA . PRO A 1 107 ? 1.677 -11.168 0.234 1.00 97.88 107 PRO A CA 1
ATOM 875 C C . PRO A 1 107 ? 0.393 -11.964 0.534 1.00 97.88 107 PRO A C 1
ATOM 877 O O . PRO A 1 107 ? 0.390 -13.186 0.514 1.00 97.88 107 PRO A O 1
ATOM 880 N N . VAL A 1 108 ? -0.737 -11.276 0.733 1.00 96.50 108 VAL A N 1
ATOM 881 C CA . VAL A 1 108 ? -2.077 -11.886 0.913 1.00 96.50 108 VAL A CA 1
ATOM 882 C C . VAL A 1 108 ? -2.585 -12.726 -0.277 1.00 96.50 108 VAL A C 1
ATOM 884 O O . VAL A 1 108 ? -3.594 -13.429 -0.141 1.00 96.50 108 VAL A O 1
ATOM 887 N N . ASP A 1 109 ? -1.975 -12.613 -1.458 1.00 95.62 109 ASP A N 1
ATOM 888 C CA . ASP A 1 109 ? -2.425 -13.292 -2.680 1.00 95.62 109 ASP A CA 1
ATOM 889 C C . ASP A 1 109 ? -1.638 -14.532 -3.047 1.00 95.62 109 ASP A C 1
ATOM 891 O O . ASP A 1 109 ? -2.162 -15.353 -3.795 1.00 95.62 109 ASP A O 1
ATOM 895 N N . ILE A 1 110 ? -0.420 -14.656 -2.536 1.00 96.88 110 ILE A N 1
ATOM 896 C CA . ILE A 1 110 ? 0.487 -15.749 -2.862 1.00 96.88 110 ILE A CA 1
ATOM 897 C C . ILE A 1 110 ? 0.639 -16.693 -1.675 1.00 96.88 110 ILE A C 1
ATOM 899 O O . ILE A 1 110 ? 0.308 -16.371 -0.531 1.00 96.88 110 ILE A O 1
ATOM 903 N N . GLU A 1 111 ? 1.116 -17.894 -1.965 1.00 96.31 111 GLU A N 1
ATOM 904 C CA . GLU A 1 111 ? 1.435 -18.878 -0.941 1.00 96.31 111 GLU A CA 1
ATOM 905 C C . GLU A 1 111 ? 2.713 -18.488 -0.193 1.00 96.31 111 GLU A C 1
ATOM 907 O O . GLU A 1 111 ? 3.579 -17.793 -0.728 1.00 96.31 111 GLU A O 1
ATOM 912 N N . GLY A 1 112 ? 2.838 -18.958 1.051 1.00 96.81 112 GLY A N 1
ATOM 913 C CA . GLY A 1 112 ? 3.999 -18.652 1.888 1.00 96.81 112 GLY A CA 1
ATOM 914 C C . GLY A 1 112 ? 5.317 -19.106 1.258 1.00 96.81 112 GLY A C 1
ATOM 915 O O . GLY A 1 112 ? 6.294 -18.380 1.330 1.00 96.81 112 GLY A O 1
ATOM 916 N N . GLU A 1 113 ? 5.332 -20.255 0.579 1.00 97.81 113 GLU A N 1
ATOM 917 C CA . GLU A 1 113 ? 6.533 -20.757 -0.100 1.00 97.81 113 GLU A CA 1
ATOM 918 C C . GLU A 1 113 ? 6.997 -19.821 -1.226 1.00 97.81 113 GLU A C 1
ATOM 920 O O . GLU A 1 113 ? 8.166 -19.451 -1.271 1.00 97.81 113 GLU A O 1
ATOM 925 N N . VAL A 1 114 ? 6.075 -19.367 -2.083 1.00 98.38 114 VAL A N 1
ATOM 926 C CA . VAL A 1 114 ? 6.375 -18.399 -3.154 1.00 98.38 114 VAL A CA 1
ATOM 927 C C . VAL A 1 114 ? 6.865 -17.073 -2.565 1.00 98.38 114 VAL A C 1
ATOM 929 O O . VAL A 1 114 ? 7.789 -16.462 -3.095 1.00 98.38 114 VAL A O 1
ATOM 932 N N . LEU A 1 115 ? 6.273 -16.624 -1.453 1.00 98.56 115 LEU A N 1
ATOM 933 C CA . LEU A 1 115 ? 6.695 -15.396 -0.780 1.00 98.56 115 LEU A CA 1
ATOM 934 C C . LEU A 1 115 ? 8.131 -15.492 -0.254 1.00 98.56 115 LEU A C 1
ATOM 936 O O . LEU A 1 115 ? 8.901 -14.551 -0.436 1.00 98.56 115 LEU A O 1
ATOM 940 N N . GLU A 1 116 ? 8.484 -16.600 0.398 1.00 98.56 116 GLU A N 1
ATOM 941 C CA . GLU A 1 116 ? 9.828 -16.789 0.949 1.00 98.56 116 GLU A CA 1
ATOM 942 C C . GLU A 1 116 ? 10.885 -16.890 -0.155 1.00 98.56 116 GLU A C 1
ATOM 944 O O . GLU A 1 116 ? 11.926 -16.254 -0.024 1.00 98.56 116 GLU A O 1
ATOM 949 N N . LYS A 1 117 ? 10.588 -17.550 -1.283 1.00 98.62 117 LYS A N 1
ATOM 950 C CA . LYS A 1 117 ? 11.479 -17.549 -2.459 1.00 98.62 117 LYS A CA 1
ATOM 951 C C . LYS A 1 117 ? 11.752 -16.138 -2.983 1.00 98.62 117 LYS A C 1
ATOM 953 O O . LYS A 1 117 ? 12.896 -15.778 -3.242 1.00 98.62 117 LYS A O 1
ATOM 958 N N . TRP A 1 118 ? 10.720 -15.295 -3.083 1.00 98.69 118 TRP A N 1
ATOM 959 C CA . TRP A 1 118 ? 10.918 -13.899 -3.484 1.00 98.69 118 TRP A CA 1
ATOM 960 C C . TRP A 1 118 ? 11.743 -13.102 -2.476 1.00 98.69 118 TRP A C 1
ATOM 962 O O . TRP A 1 118 ? 12.544 -12.266 -2.889 1.00 98.69 118 TRP A O 1
ATOM 972 N N . LYS A 1 119 ? 11.555 -13.324 -1.170 1.00 98.62 119 LYS A N 1
ATOM 973 C CA . LYS A 1 119 ? 12.378 -12.670 -0.142 1.00 98.62 119 LYS A CA 1
ATOM 974 C C . LYS A 1 119 ? 13.838 -13.099 -0.250 1.00 98.62 119 LYS A C 1
ATOM 976 O O . LYS A 1 119 ? 14.694 -12.226 -0.292 1.00 98.62 119 LYS A O 1
ATOM 981 N N . GLU A 1 120 ? 14.094 -14.401 -0.367 1.00 98.50 120 GLU A N 1
ATOM 982 C CA . GLU A 1 120 ? 15.436 -14.962 -0.555 1.00 98.50 120 GLU A CA 1
ATOM 983 C C . GLU A 1 120 ? 16.106 -14.362 -1.794 1.00 98.50 120 GLU A C 1
ATOM 985 O O . GLU A 1 120 ? 17.186 -13.793 -1.687 1.00 98.50 120 GLU A O 1
ATOM 990 N N . GLN A 1 121 ? 15.414 -14.343 -2.938 1.00 98.31 121 GLN A N 1
ATOM 991 C CA . GLN A 1 121 ? 15.948 -13.734 -4.155 1.00 98.31 121 GLN A CA 1
ATOM 992 C C . GLN A 1 121 ? 16.244 -12.230 -3.971 1.00 98.31 121 GLN A C 1
ATOM 994 O O . GLN A 1 121 ? 17.277 -11.736 -4.420 1.00 98.31 121 GLN A O 1
ATOM 999 N N . PHE A 1 122 ? 15.367 -11.463 -3.314 1.00 98.12 122 PHE A N 1
ATOM 1000 C CA . PHE A 1 122 ? 15.624 -10.037 -3.069 1.00 98.12 122 PHE A CA 1
ATOM 1001 C C . PHE A 1 122 ? 16.805 -9.806 -2.120 1.00 98.12 122 PHE A C 1
ATOM 1003 O O . PHE A 1 122 ? 17.554 -8.852 -2.332 1.00 98.12 122 PHE A O 1
ATOM 1010 N N . ASP A 1 123 ? 16.989 -10.665 -1.121 1.00 98.12 123 ASP A N 1
ATOM 1011 C CA . ASP A 1 123 ? 18.119 -10.599 -0.197 1.00 98.12 123 ASP A CA 1
ATOM 1012 C C . ASP A 1 123 ? 19.434 -10.990 -0.898 1.00 98.12 123 ASP A C 1
ATOM 1014 O O . ASP A 1 123 ? 20.414 -10.249 -0.798 1.00 98.12 123 ASP A O 1
ATOM 1018 N N . ASP A 1 124 ? 19.443 -12.074 -1.681 1.00 97.88 124 ASP A N 1
ATOM 1019 C CA . ASP A 1 124 ? 20.614 -12.574 -2.420 1.00 97.88 124 ASP A CA 1
ATOM 1020 C C . ASP A 1 124 ? 21.155 -11.564 -3.437 1.00 97.88 124 ASP A C 1
ATOM 1022 O O . ASP A 1 124 ? 22.368 -11.390 -3.586 1.00 97.88 124 ASP A O 1
ATOM 1026 N N . TYR A 1 125 ? 20.254 -10.866 -4.130 1.00 96.75 125 TYR A N 1
ATOM 1027 C CA . TYR A 1 125 ? 20.603 -9.823 -5.094 1.00 96.75 125 TYR A CA 1
ATOM 1028 C C . TYR A 1 125 ? 20.695 -8.418 -4.461 1.00 96.75 125 TYR A C 1
ATOM 1030 O O . TYR A 1 125 ? 20.843 -7.431 -5.187 1.00 96.75 125 TYR A O 1
ATOM 1038 N N . GLU A 1 126 ? 20.604 -8.312 -3.128 1.00 97.38 126 GLU A N 1
ATOM 1039 C CA . GLU A 1 126 ? 20.658 -7.065 -2.346 1.00 97.38 126 GLU A CA 1
ATOM 1040 C C . GLU A 1 126 ? 19.683 -5.975 -2.854 1.00 97.38 126 GLU A C 1
ATOM 1042 O O . GLU A 1 126 ? 19.976 -4.770 -2.890 1.00 97.38 126 GLU A O 1
ATOM 1047 N N . ILE A 1 127 ? 18.487 -6.388 -3.278 1.00 96.81 127 ILE A N 1
ATOM 1048 C CA . ILE A 1 127 ? 17.491 -5.518 -3.902 1.00 96.81 127 ILE A CA 1
ATOM 1049 C C . ILE A 1 127 ? 16.698 -4.771 -2.832 1.00 96.81 127 ILE A C 1
ATOM 1051 O O . ILE A 1 127 ? 15.803 -5.296 -2.173 1.00 96.81 127 ILE A O 1
ATOM 1055 N N . VAL A 1 128 ? 16.946 -3.466 -2.726 1.00 97.25 128 VAL A N 1
ATOM 1056 C CA . VAL A 1 128 ? 16.170 -2.591 -1.838 1.00 97.25 128 VAL A CA 1
ATOM 1057 C C . VAL A 1 128 ? 14.857 -2.170 -2.499 1.00 97.25 128 VAL A C 1
ATOM 1059 O O . VAL A 1 128 ? 14.855 -1.372 -3.446 1.00 97.25 128 VAL A O 1
ATOM 1062 N N . GLN A 1 129 ? 13.735 -2.644 -1.952 1.00 97.56 129 GLN A N 1
ATOM 1063 C CA . GLN A 1 129 ? 12.399 -2.274 -2.422 1.00 97.56 129 GLN A CA 1
ATOM 1064 C C . GLN A 1 129 ? 12.090 -0.784 -2.168 1.00 97.56 129 GLN A C 1
ATOM 1066 O O . GLN A 1 129 ? 12.461 -0.223 -1.132 1.00 97.56 129 GLN A O 1
ATOM 1071 N N . PRO A 1 130 ? 11.378 -0.103 -3.085 1.00 96.69 130 PRO A N 1
ATOM 1072 C CA . PRO A 1 130 ? 11.035 1.312 -2.933 1.00 96.69 130 PRO A CA 1
ATOM 1073 C C . PRO A 1 130 ? 10.013 1.565 -1.812 1.00 96.69 130 PRO A C 1
ATOM 1075 O O . PRO A 1 130 ? 9.948 2.679 -1.280 1.00 96.69 130 PRO A O 1
ATOM 1078 N N . PHE A 1 131 ? 9.225 0.554 -1.451 1.00 96.25 131 PHE A N 1
ATOM 1079 C CA . PHE A 1 131 ? 8.317 0.496 -0.305 1.00 96.25 131 PHE A CA 1
ATOM 1080 C C . PHE A 1 131 ? 8.229 -0.952 0.193 1.00 96.25 131 PHE A C 1
ATOM 1082 O O . PHE A 1 131 ? 8.709 -1.863 -0.476 1.00 96.25 131 PHE A O 1
ATOM 1089 N N . ILE A 1 132 ? 7.648 -1.154 1.374 1.00 96.12 132 ILE A N 1
ATOM 1090 C CA . ILE A 1 132 ? 7.514 -2.480 1.985 1.00 96.12 132 ILE A CA 1
ATOM 1091 C C . ILE A 1 132 ? 6.484 -3.279 1.174 1.00 96.12 132 ILE A C 1
ATOM 1093 O O . ILE A 1 132 ? 5.292 -3.012 1.283 1.00 96.12 132 ILE A O 1
ATOM 1097 N N . GLN A 1 133 ? 6.941 -4.212 0.334 1.00 98.31 133 GLN A N 1
ATOM 1098 C CA . GLN A 1 133 ? 6.066 -5.072 -0.466 1.00 98.31 133 GLN A CA 1
ATOM 1099 C C . GLN A 1 133 ? 6.066 -6.508 0.072 1.00 98.31 133 GLN A C 1
ATOM 1101 O O . GLN A 1 133 ? 5.033 -6.992 0.523 1.00 98.31 133 GLN A O 1
ATOM 1106 N N . LEU A 1 134 ? 7.216 -7.193 0.048 1.00 98.31 134 LEU A N 1
ATOM 1107 C CA . LEU A 1 134 ? 7.306 -8.614 0.433 1.00 98.31 134 LEU A CA 1
ATOM 1108 C C . LEU A 1 134 ? 7.201 -8.828 1.948 1.00 98.31 134 LEU A C 1
ATOM 1110 O O . LEU A 1 134 ? 6.779 -9.883 2.410 1.00 98.31 134 LEU A O 1
ATOM 1114 N N . ASN A 1 135 ? 7.552 -7.805 2.721 1.00 97.00 135 ASN A N 1
ATOM 1115 C CA . ASN A 1 135 ? 7.455 -7.812 4.179 1.00 97.00 135 ASN A CA 1
ATOM 1116 C C . ASN A 1 135 ? 6.202 -7.087 4.691 1.00 97.00 135 ASN A C 1
ATOM 1118 O O . ASN A 1 135 ? 6.141 -6.771 5.874 1.00 97.00 135 ASN A O 1
ATOM 1122 N N . ALA A 1 136 ? 5.234 -6.783 3.817 1.00 96.81 136 ALA A N 1
ATOM 1123 C CA . ALA A 1 136 ? 3.979 -6.173 4.246 1.00 96.81 136 ALA A CA 1
ATOM 1124 C C . ALA A 1 136 ? 3.216 -7.136 5.163 1.00 96.81 136 ALA A C 1
ATOM 1126 O O . ALA A 1 136 ? 3.134 -8.340 4.888 1.00 96.81 136 ALA A O 1
ATOM 1127 N N . GLU A 1 137 ? 2.659 -6.609 6.249 1.00 95.31 137 GLU A N 1
ATOM 1128 C CA . GLU A 1 137 ? 1.927 -7.423 7.209 1.00 95.31 137 GLU A CA 1
ATOM 1129 C C . GLU A 1 137 ? 0.600 -7.914 6.617 1.00 95.31 137 GLU A C 1
ATOM 1131 O O . GLU A 1 137 ? -0.133 -7.193 5.935 1.00 95.31 137 GLU A O 1
ATOM 1136 N N . ILE A 1 138 ? 0.275 -9.181 6.881 1.00 96.25 138 ILE A N 1
ATOM 1137 C CA . ILE A 1 138 ? -0.978 -9.786 6.430 1.00 96.25 138 ILE A CA 1
ATOM 1138 C C . ILE A 1 138 ? -1.949 -9.823 7.604 1.00 96.25 138 ILE A C 1
ATOM 1140 O O . ILE A 1 138 ? -1.968 -10.779 8.384 1.00 96.25 138 ILE A O 1
ATOM 1144 N N . ILE A 1 139 ? -2.799 -8.805 7.702 1.00 96.31 139 ILE A N 1
ATOM 1145 C CA . ILE A 1 139 ? -3.816 -8.711 8.747 1.00 96.31 139 ILE A CA 1
ATOM 1146 C C . ILE A 1 139 ? -5.160 -9.137 8.161 1.00 96.31 139 ILE A C 1
ATOM 1148 O O . ILE A 1 139 ? -5.753 -8.460 7.323 1.00 96.31 139 ILE A O 1
ATOM 1152 N N . LYS A 1 140 ? -5.648 -10.294 8.611 1.00 95.62 140 LYS A N 1
ATOM 1153 C CA . LYS A 1 140 ? -6.951 -10.838 8.213 1.00 95.62 140 LYS A CA 1
ATOM 1154 C C . LYS A 1 140 ? -7.974 -10.571 9.308 1.00 95.62 140 LYS A C 1
ATOM 1156 O O . LYS A 1 140 ? -7.744 -10.933 10.460 1.00 95.62 140 LYS A O 1
ATOM 1161 N N . LEU A 1 141 ? -9.101 -9.978 8.927 1.00 96.94 141 LEU A N 1
ATOM 1162 C CA . LEU A 1 141 ? -10.275 -9.883 9.787 1.00 96.94 141 LEU A CA 1
ATOM 1163 C C . LEU A 1 141 ? -11.063 -11.195 9.751 1.00 96.94 141 LEU A C 1
ATOM 1165 O O . LEU A 1 141 ? -11.092 -11.901 8.741 1.00 96.94 141 LEU A O 1
ATOM 1169 N N . SER A 1 142 ? -11.705 -11.507 10.866 1.00 97.00 142 SER A N 1
ATOM 1170 C CA . SER A 1 142 ? -12.671 -12.592 11.013 1.00 97.00 142 SER A CA 1
ATOM 1171 C C . SER A 1 142 ? -13.984 -12.051 11.581 1.00 97.00 142 SER A C 1
ATOM 1173 O O . SER A 1 142 ? -14.046 -10.901 12.002 1.00 97.00 142 SER A O 1
ATOM 1175 N N . GLU A 1 143 ? -15.040 -12.865 11.620 1.00 97.25 143 GLU A N 1
ATOM 1176 C CA . GLU A 1 143 ? -16.363 -12.426 12.102 1.00 97.25 143 GLU A CA 1
ATOM 1177 C C . GLU A 1 143 ? -16.328 -11.830 13.517 1.00 97.25 143 GLU A C 1
ATOM 1179 O O . GLU A 1 143 ? -17.049 -10.885 13.798 1.00 97.25 143 GLU A O 1
ATOM 1184 N N . LYS A 1 144 ? -15.448 -12.321 14.401 1.00 97.44 144 LYS A N 1
ATOM 1185 C CA . LYS A 1 144 ? -15.298 -11.791 15.771 1.00 97.44 144 LYS A CA 1
ATOM 1186 C C . LYS A 1 144 ? -14.728 -10.367 15.823 1.00 97.44 144 LYS A C 1
ATOM 1188 O O . LYS A 1 144 ? -14.799 -9.725 16.863 1.00 97.44 144 LYS A O 1
ATOM 1193 N N . ASP A 1 145 ? -14.070 -9.938 14.748 1.00 97.88 145 ASP A N 1
ATOM 1194 C CA . ASP A 1 145 ? -13.402 -8.642 14.642 1.00 97.88 145 ASP A CA 1
ATOM 1195 C C . ASP A 1 145 ? -14.360 -7.566 14.102 1.00 97.88 145 ASP A C 1
ATOM 1197 O O . ASP A 1 145 ? -13.930 -6.436 13.857 1.00 97.88 145 ASP A O 1
ATOM 1201 N N . ILE A 1 146 ? -15.628 -7.937 13.862 1.00 98.19 146 ILE A N 1
ATOM 1202 C CA . ILE A 1 146 ? -16.641 -7.126 13.194 1.00 98.19 146 ILE A CA 1
ATOM 1203 C C . ILE A 1 146 ? -17.947 -7.160 13.992 1.00 98.19 146 ILE A C 1
ATOM 1205 O O . ILE A 1 146 ? -18.439 -8.220 14.367 1.00 98.19 146 ILE A O 1
ATOM 1209 N N . GLU A 1 147 ? -18.536 -5.990 14.207 1.00 97.75 147 GLU A N 1
ATOM 1210 C CA . GLU A 1 147 ? -19.859 -5.811 14.814 1.00 97.75 147 GLU A CA 1
ATOM 1211 C C . GLU A 1 147 ? -20.592 -4.729 14.015 1.00 97.75 147 GLU A C 1
ATOM 1213 O O . GLU A 1 147 ? -19.997 -3.701 13.714 1.00 97.75 147 GLU A O 1
ATOM 1218 N N . ASP A 1 148 ? -21.830 -4.977 13.577 1.00 95.94 148 ASP A N 1
ATOM 1219 C CA . ASP A 1 148 ? -22.636 -4.029 12.782 1.00 95.94 148 ASP A CA 1
ATOM 1220 C C . ASP A 1 148 ? -21.907 -3.400 11.569 1.00 95.94 148 ASP A C 1
ATOM 1222 O O . ASP A 1 148 ? -22.015 -2.206 11.288 1.00 95.94 148 ASP A O 1
ATOM 1226 N N . ASN A 1 149 ? -21.157 -4.224 10.822 1.00 97.56 149 ASN A N 1
ATOM 1227 C CA . ASN A 1 149 ? -20.302 -3.820 9.689 1.00 97.56 149 ASN A CA 1
ATOM 1228 C C . ASN A 1 149 ? -19.182 -2.815 10.042 1.00 97.56 149 ASN A C 1
ATOM 1230 O O . ASN A 1 149 ? -18.588 -2.198 9.158 1.00 97.56 149 ASN A O 1
ATOM 1234 N N . GLN A 1 150 ? -18.846 -2.680 11.321 1.00 97.44 150 GLN A N 1
ATOM 1235 C CA . GLN A 1 150 ? -17.722 -1.904 11.828 1.00 97.44 150 GLN A CA 1
ATOM 1236 C C . GLN A 1 150 ? -16.600 -2.836 12.289 1.00 97.44 150 GLN A C 1
ATOM 1238 O O . GLN A 1 150 ? -16.855 -3.915 12.820 1.00 97.44 150 GLN A O 1
ATOM 1243 N N . VAL A 1 151 ? -15.344 -2.422 12.110 1.00 98.38 151 VAL A N 1
ATOM 1244 C CA . VAL A 1 151 ? -14.183 -3.181 12.598 1.00 98.38 151 VAL A CA 1
ATOM 1245 C C . VAL A 1 151 ? -14.044 -2.987 14.112 1.00 98.38 151 VAL A C 1
ATOM 1247 O O . VAL A 1 151 ? -13.333 -2.098 14.580 1.00 98.38 151 VAL A O 1
ATOM 1250 N N . SER A 1 152 ? -14.721 -3.831 14.892 1.00 97.69 152 SER A N 1
ATOM 1251 C CA . SER A 1 152 ? -14.767 -3.762 16.358 1.00 97.69 152 SER A CA 1
ATOM 1252 C C . SER A 1 152 ? -13.422 -4.084 17.026 1.00 97.69 152 SER A C 1
ATOM 1254 O O . SER A 1 152 ? -13.153 -3.600 18.125 1.00 97.69 152 SER A O 1
ATOM 1256 N N . LYS A 1 153 ? -12.519 -4.813 16.345 1.00 96.81 153 LYS A N 1
ATOM 1257 C CA . LYS A 1 153 ? -11.184 -5.217 16.852 1.00 96.81 153 LYS A CA 1
ATOM 1258 C C . LYS A 1 153 ? -10.329 -4.072 17.422 1.00 96.81 153 LYS A C 1
ATOM 1260 O O . LYS A 1 153 ? -9.457 -4.326 18.262 1.00 96.81 153 LYS A O 1
ATOM 1265 N N . TYR A 1 154 ? -10.511 -2.838 16.950 1.00 96.75 154 TYR A N 1
ATOM 1266 C CA . TYR A 1 154 ? -9.704 -1.685 17.376 1.00 96.75 154 TYR A CA 1
ATOM 1267 C C . TYR A 1 154 ? -10.492 -0.615 18.131 1.00 96.75 154 TYR A C 1
ATOM 1269 O O . TYR A 1 154 ? -9.899 0.371 18.559 1.00 96.75 154 TYR A O 1
ATOM 1277 N N . ILE A 1 155 ? -11.795 -0.803 18.327 1.00 96.56 155 ILE A N 1
ATOM 1278 C CA . ILE A 1 155 ? -12.632 0.184 19.007 1.00 96.56 155 ILE A CA 1
ATOM 1279 C C . ILE A 1 155 ? -12.245 0.277 20.483 1.00 96.56 155 ILE A C 1
ATOM 1281 O O . ILE A 1 155 ? -11.952 -0.728 21.134 1.00 96.56 155 ILE A O 1
ATOM 1285 N N . GLY A 1 156 ? -12.173 1.507 20.990 1.00 94.50 156 GLY A N 1
ATOM 1286 C CA . GLY A 1 156 ? -11.692 1.836 22.329 1.00 94.50 156 GLY A CA 1
ATOM 1287 C C . GLY A 1 156 ? -10.172 1.766 22.498 1.00 94.50 156 GLY A C 1
ATOM 1288 O O . GLY A 1 156 ? -9.674 2.080 23.579 1.00 94.50 156 GLY A O 1
ATOM 1289 N N . LYS A 1 157 ? -9.406 1.375 21.466 1.00 95.75 157 LYS A N 1
ATOM 1290 C CA . LYS A 1 157 ? -7.945 1.514 21.506 1.00 95.75 157 LYS A CA 1
ATOM 1291 C C . LYS A 1 157 ? -7.571 2.982 21.377 1.00 95.75 157 LYS A C 1
ATOM 1293 O O . LYS A 1 157 ? -8.156 3.712 20.580 1.00 95.75 157 LYS A O 1
ATOM 1298 N N . SER A 1 158 ? -6.562 3.376 22.141 1.00 94.69 158 SER A N 1
ATOM 1299 C CA . SER A 1 158 ? -6.048 4.737 22.151 1.00 94.69 158 SER A CA 1
ATOM 1300 C C . SER A 1 158 ? -4.871 4.896 21.187 1.00 94.69 158 SER A C 1
ATOM 1302 O O . SER A 1 158 ? -4.083 3.970 20.956 1.00 94.69 158 SER A O 1
ATOM 1304 N N . CYS A 1 159 ? -4.752 6.088 20.621 1.00 95.00 159 CYS A N 1
ATOM 1305 C CA . CYS A 1 159 ? -3.593 6.535 19.872 1.00 95.00 159 CYS A CA 1
ATOM 1306 C C . CYS A 1 159 ? -3.344 8.020 20.126 1.00 95.00 159 CYS A C 1
ATOM 1308 O O . CYS A 1 159 ? -4.237 8.765 20.524 1.00 95.00 159 CYS A O 1
ATOM 1310 N N . LYS A 1 160 ? -2.126 8.481 19.844 1.00 96.00 160 LYS A N 1
ATOM 1311 C CA . LYS A 1 160 ? -1.827 9.914 19.872 1.00 96.00 160 LYS A CA 1
ATOM 1312 C C . LYS A 1 160 ? -2.450 10.619 18.669 1.00 96.00 160 LYS A C 1
ATOM 1314 O O . LYS A 1 160 ? -2.242 10.175 17.537 1.00 96.00 160 LYS A O 1
ATOM 1319 N N . SER A 1 161 ? -3.089 11.772 18.875 1.00 95.25 161 SER A N 1
ATOM 1320 C CA . SER A 1 161 ? -3.642 12.602 17.787 1.00 95.25 161 SER A CA 1
ATOM 1321 C C . SER A 1 161 ? -2.590 12.909 16.706 1.00 95.25 161 SER A C 1
ATOM 1323 O O . SER A 1 161 ? -2.854 12.834 15.502 1.00 95.25 161 SER A O 1
ATOM 1325 N N . GLY A 1 162 ? -1.330 13.122 17.111 1.00 95.38 162 GLY A N 1
ATOM 1326 C CA . GLY A 1 162 ? -0.206 13.294 16.189 1.00 95.38 162 GLY A CA 1
ATOM 1327 C C . GLY A 1 162 ? 0.076 12.076 15.299 1.00 95.38 162 GLY A C 1
ATOM 1328 O O . GLY A 1 162 ? 0.467 12.256 14.143 1.00 95.38 162 GLY A O 1
ATOM 1329 N N . LYS A 1 163 ? -0.148 10.846 15.788 1.00 95.75 163 LYS A N 1
ATOM 1330 C CA . LYS A 1 163 ? -0.013 9.617 14.986 1.00 95.75 163 LYS A CA 1
ATOM 1331 C C . LYS A 1 163 ? -1.124 9.515 13.939 1.00 95.75 163 LYS A C 1
ATOM 1333 O O . LYS A 1 163 ? -0.808 9.240 12.782 1.00 95.75 163 LYS A O 1
ATOM 1338 N N . MET A 1 164 ? -2.376 9.823 14.294 1.00 95.06 164 MET A N 1
ATOM 1339 C CA . MET A 1 164 ? -3.479 9.893 13.320 1.00 95.06 164 MET A CA 1
ATOM 1340 C C . MET A 1 164 ? -3.205 10.951 12.246 1.00 95.06 164 MET A C 1
ATOM 1342 O O . MET A 1 164 ? -3.274 10.659 11.054 1.00 95.06 164 MET A O 1
ATOM 1346 N N . ALA A 1 165 ? -2.800 12.162 12.642 1.00 94.75 165 ALA A N 1
ATOM 1347 C CA . ALA A 1 165 ? -2.466 13.233 11.702 1.00 94.75 165 ALA A CA 1
ATOM 1348 C C . ALA A 1 165 ? -1.285 12.864 10.781 1.00 94.75 165 ALA A C 1
ATOM 1350 O O . ALA A 1 165 ? -1.282 13.196 9.590 1.00 94.75 165 ALA A O 1
ATOM 1351 N N . ALA A 1 166 ? -0.279 12.158 11.309 1.00 95.69 166 ALA A N 1
ATOM 1352 C CA . ALA A 1 166 ? 0.845 11.658 10.523 1.00 95.69 166 ALA A CA 1
ATOM 1353 C C . ALA A 1 166 ? 0.410 10.582 9.515 1.00 95.69 166 ALA A C 1
ATOM 1355 O O . ALA A 1 166 ? 0.830 10.649 8.356 1.00 95.69 166 ALA A O 1
ATOM 1356 N N . ALA A 1 167 ? -0.448 9.639 9.919 1.00 95.81 167 ALA A N 1
ATOM 1357 C CA . ALA A 1 167 ? -1.032 8.638 9.027 1.00 95.81 167 ALA A CA 1
ATOM 1358 C C . ALA A 1 167 ? -1.871 9.305 7.926 1.00 95.81 167 ALA A C 1
ATOM 1360 O O . ALA A 1 167 ? -1.628 9.063 6.741 1.00 95.81 167 ALA A O 1
ATOM 1361 N N . ALA A 1 168 ? -2.753 10.237 8.296 1.00 95.50 168 ALA A N 1
ATOM 1362 C CA . ALA A 1 168 ? -3.578 10.986 7.357 1.00 95.50 168 ALA A CA 1
ATOM 1363 C C . ALA A 1 168 ? -2.734 11.718 6.308 1.00 95.50 168 ALA A C 1
ATOM 1365 O O . ALA A 1 168 ? -2.989 11.624 5.108 1.00 95.50 168 ALA A O 1
ATOM 1366 N N . LYS A 1 169 ? -1.649 12.376 6.731 1.00 94.88 169 LYS A N 1
ATOM 1367 C CA . LYS A 1 169 ? -0.710 13.024 5.809 1.00 94.88 169 LYS A CA 1
ATOM 1368 C C . LYS A 1 169 ? 0.036 12.021 4.924 1.00 94.88 169 LYS A C 1
ATOM 1370 O O . LYS A 1 169 ? 0.199 12.281 3.733 1.00 94.88 169 LYS A O 1
ATOM 1375 N N . LYS A 1 170 ? 0.524 10.910 5.487 1.00 93.12 170 LYS A N 1
ATOM 1376 C CA . LYS A 1 170 ? 1.311 9.897 4.761 1.00 93.12 170 LYS A CA 1
ATOM 1377 C C . LYS A 1 170 ? 0.492 9.245 3.648 1.00 93.12 170 LYS A C 1
ATOM 1379 O O . LYS A 1 170 ? 0.989 9.130 2.529 1.00 93.12 170 LYS A O 1
ATOM 1384 N N . TYR A 1 171 ? -0.748 8.866 3.952 1.00 93.69 171 TYR A N 1
ATOM 1385 C CA . TYR A 1 171 ? -1.641 8.154 3.034 1.00 93.69 171 TYR A CA 1
ATOM 1386 C C . TYR A 1 171 ? -2.598 9.077 2.271 1.00 93.69 171 TYR A C 1
ATOM 1388 O O . TYR A 1 171 ? -3.402 8.604 1.471 1.00 93.69 171 TYR A O 1
ATOM 1396 N N . ASN A 1 172 ? -2.469 10.396 2.460 1.00 94.06 172 ASN A N 1
ATOM 1397 C CA . ASN A 1 172 ? -3.326 11.407 1.846 1.00 94.06 172 ASN A CA 1
ATOM 1398 C C . ASN A 1 172 ? -4.815 11.136 2.126 1.00 94.06 172 ASN A C 1
ATOM 1400 O O . ASN A 1 172 ? -5.641 11.149 1.212 1.00 94.06 172 ASN A O 1
ATOM 1404 N N . MET A 1 173 ? -5.124 10.854 3.392 1.00 96.56 173 MET A N 1
ATOM 1405 C CA . MET A 1 173 ? -6.495 10.745 3.874 1.00 96.56 173 MET A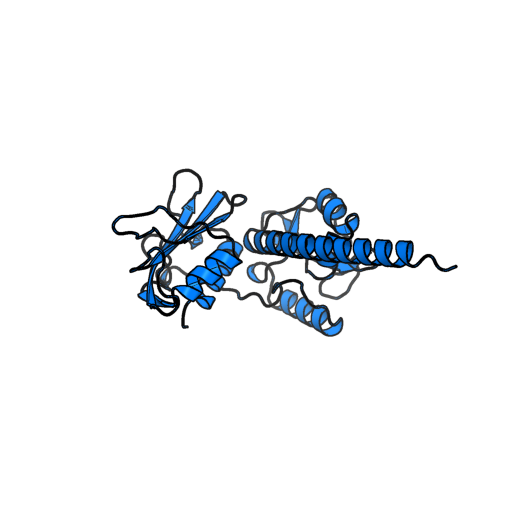 CA 1
ATOM 1406 C C . MET A 1 173 ? -7.135 12.130 3.892 1.00 96.56 173 MET A C 1
ATOM 1408 O O . MET A 1 173 ? -6.478 13.135 4.190 1.00 96.56 173 MET A O 1
ATOM 1412 N N . LEU A 1 174 ? -8.419 12.180 3.566 1.00 95.62 174 LEU A N 1
ATOM 1413 C CA . LEU A 1 174 ? -9.222 13.383 3.684 1.00 95.62 174 LEU A CA 1
ATOM 1414 C C . LEU A 1 174 ? -9.648 13.539 5.138 1.00 95.62 174 LEU A C 1
ATOM 1416 O O . LEU A 1 174 ? -9.880 12.559 5.832 1.00 95.62 174 LEU A O 1
ATOM 1420 N N . ARG A 1 175 ? -9.718 14.775 5.615 1.00 94.94 175 ARG A N 1
ATOM 1421 C CA . ARG A 1 175 ? -10.378 15.065 6.886 1.00 94.94 175 ARG A CA 1
ATOM 1422 C C . ARG A 1 175 ? -11.870 15.204 6.603 1.00 94.94 175 ARG A C 1
ATOM 1424 O O . ARG A 1 175 ? -12.199 15.874 5.619 1.00 94.94 175 ARG A O 1
ATOM 1431 N N . GLY A 1 176 ? -12.726 14.620 7.435 1.00 90.12 176 GLY A N 1
ATOM 1432 C CA . GLY A 1 176 ? -14.169 14.764 7.272 1.00 90.12 176 GLY A CA 1
ATOM 1433 C C . GLY A 1 176 ? -14.671 16.160 7.641 1.00 90.12 176 GLY A C 1
ATOM 1434 O O . GLY A 1 176 ? -13.902 17.121 7.806 1.00 90.12 176 GLY A O 1
ATOM 1435 N N . ALA A 1 177 ? -15.995 16.298 7.686 1.00 88.94 177 ALA A N 1
ATOM 1436 C CA . ALA A 1 177 ? -16.647 17.591 7.815 1.00 88.94 177 ALA A CA 1
ATOM 1437 C C . ALA A 1 177 ? -16.326 18.265 9.156 1.00 88.94 177 ALA A C 1
ATOM 1439 O O . ALA A 1 177 ? -16.139 17.611 10.178 1.00 88.94 177 ALA A O 1
ATOM 1440 N N . ALA A 1 178 ? -16.272 19.599 9.156 1.00 91.88 178 ALA A N 1
ATOM 1441 C CA . ALA A 1 178 ? -16.178 20.353 10.400 1.00 91.88 178 ALA A CA 1
ATOM 1442 C C . ALA A 1 178 ? -17.506 20.254 11.164 1.00 91.88 178 ALA A C 1
ATOM 1444 O O . ALA A 1 178 ? -18.567 20.509 10.592 1.00 91.88 178 ALA A O 1
ATOM 1445 N N . GLY A 1 179 ? -17.417 19.922 12.447 1.00 88.25 179 GLY A N 1
ATOM 1446 C CA . GLY A 1 179 ? -18.536 19.875 13.376 1.00 88.25 179 GLY A CA 1
ATOM 1447 C C . GLY A 1 179 ? -18.601 21.106 14.280 1.00 88.25 179 GLY A C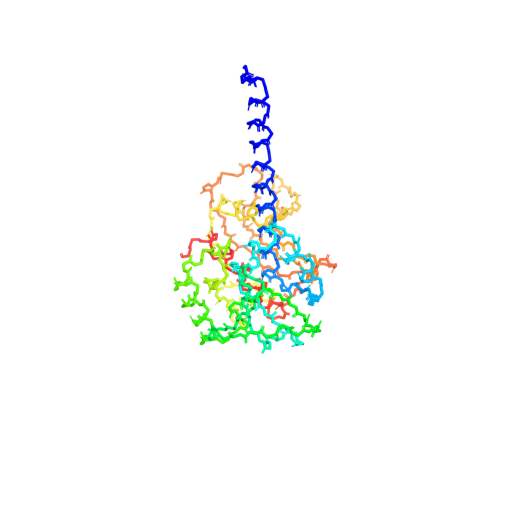 1
ATOM 1448 O O . GLY A 1 179 ? -17.904 22.112 14.093 1.00 88.25 179 GLY A O 1
ATOM 1449 N N . ASP A 1 180 ? -19.445 21.017 15.304 1.00 86.00 180 ASP A N 1
ATOM 1450 C CA . ASP A 1 180 ? -19.609 22.078 16.292 1.00 86.00 180 ASP A CA 1
ATOM 1451 C C . ASP A 1 180 ? -18.377 22.221 17.195 1.00 86.00 180 ASP A C 1
ATOM 1453 O O . ASP A 1 180 ? -17.613 21.282 17.424 1.00 86.00 180 ASP A O 1
ATOM 1457 N N . GLY A 1 181 ? -18.158 23.430 17.719 1.00 86.44 181 GLY A N 1
ATOM 1458 C CA . GLY A 1 181 ? -17.078 23.689 18.679 1.00 86.44 181 GLY A CA 1
ATOM 1459 C C . GLY A 1 181 ? -15.660 23.532 18.118 1.00 86.44 181 GLY A C 1
ATOM 1460 O O . GLY A 1 181 ? -14.713 23.464 18.894 1.00 86.44 181 GLY A O 1
ATOM 1461 N N . GLY A 1 182 ? -15.496 23.493 16.790 1.00 89.44 182 GLY A N 1
ATOM 1462 C CA . GLY A 1 182 ? -14.200 23.257 16.152 1.00 89.44 182 GLY A CA 1
ATOM 1463 C C . GLY A 1 182 ? -13.802 21.781 16.099 1.00 89.44 182 GLY A C 1
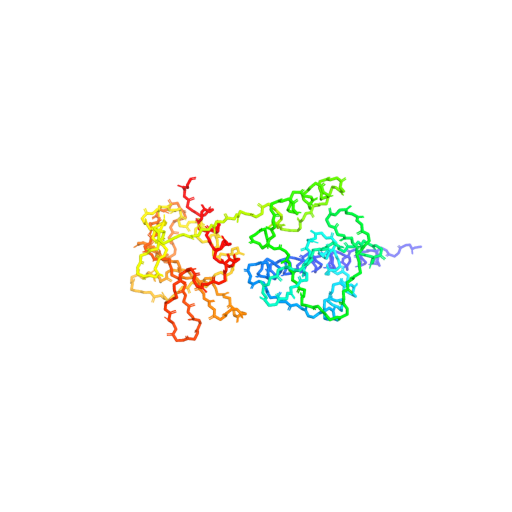ATOM 1464 O O . GLY A 1 182 ? -12.627 21.490 15.880 1.00 89.44 182 GLY A O 1
ATOM 1465 N N . SER A 1 183 ? -14.752 20.864 16.291 1.00 93.19 183 SER A N 1
ATOM 1466 C CA . SER A 1 183 ? -14.560 19.440 16.013 1.00 93.19 183 SER A CA 1
ATOM 1467 C C . SER A 1 183 ? -14.530 19.152 14.507 1.00 93.19 183 SER A C 1
ATOM 1469 O O . SER A 1 183 ? -14.860 20.014 13.683 1.00 93.19 183 SER A O 1
ATOM 1471 N N . PHE A 1 184 ? -14.117 17.947 14.130 1.00 94.44 184 PHE A N 1
ATOM 1472 C CA . PHE A 1 184 ? -14.321 17.417 12.785 1.00 94.44 184 PHE A CA 1
ATOM 1473 C C . PHE A 1 184 ? -14.572 15.911 12.838 1.00 94.44 184 PHE A C 1
ATOM 1475 O O . PHE A 1 184 ? -14.111 15.247 13.759 1.00 94.44 184 PHE A O 1
ATOM 1482 N N . GLU A 1 185 ? -15.262 15.395 11.828 1.00 90.62 185 GLU A N 1
ATOM 1483 C CA . GLU A 1 185 ? -15.493 13.962 11.646 1.00 90.62 185 GLU A CA 1
ATOM 1484 C C . GLU A 1 185 ? -14.219 13.312 11.104 1.00 90.62 185 GLU A C 1
ATOM 1486 O O . GLU A 1 185 ? -13.830 13.614 9.979 1.00 90.62 185 GLU A O 1
ATOM 1491 N N . GLY A 1 186 ? -13.565 12.455 11.885 1.00 95.00 186 GLY A N 1
ATOM 1492 C CA . GLY A 1 186 ? -12.563 11.484 11.446 1.00 95.00 186 GLY A CA 1
ATOM 1493 C C . GLY A 1 186 ? -11.596 11.805 10.287 1.00 95.00 186 GLY A C 1
ATOM 1494 O O . GLY A 1 186 ? -11.262 12.941 9.924 1.00 95.00 186 GLY A O 1
ATOM 1495 N N . TYR A 1 187 ? -11.078 10.727 9.704 1.00 97.38 187 TYR A N 1
ATOM 1496 C CA . TYR A 1 187 ? -10.267 10.730 8.494 1.00 97.38 187 TYR A CA 1
ATOM 1497 C C . TYR A 1 187 ? -10.726 9.632 7.535 1.00 97.38 187 TYR A C 1
ATOM 1499 O O . TYR A 1 187 ? -10.951 8.494 7.943 1.00 97.38 187 TYR A O 1
ATOM 1507 N N . ASP A 1 188 ? -10.760 9.967 6.247 1.00 97.50 188 ASP A N 1
ATOM 1508 C CA . ASP A 1 188 ? -11.183 9.082 5.169 1.00 97.50 188 ASP A CA 1
ATOM 1509 C C . ASP A 1 188 ? -10.013 8.721 4.259 1.00 97.50 188 ASP A C 1
ATOM 1511 O O . ASP A 1 188 ? -9.432 9.566 3.569 1.00 97.50 188 ASP A O 1
ATOM 1515 N N . LEU A 1 189 ? -9.681 7.437 4.198 1.00 97.75 189 LEU A N 1
ATOM 1516 C CA . LEU A 1 189 ? -8.782 6.899 3.187 1.00 97.75 189 LEU A CA 1
ATOM 1517 C C . LEU A 1 189 ? -9.592 6.477 1.960 1.00 97.75 189 LEU A C 1
ATOM 1519 O O . LEU A 1 189 ? -10.134 5.374 1.916 1.00 97.75 189 LEU A O 1
ATOM 1523 N N . VAL A 1 190 ? -9.655 7.364 0.968 1.00 97.12 190 VAL A N 1
ATOM 1524 C CA . VAL A 1 190 ? -10.430 7.160 -0.263 1.00 97.12 190 VAL A CA 1
ATOM 1525 C C . VAL A 1 190 ? -9.632 6.393 -1.317 1.00 97.12 190 VAL A C 1
ATOM 1527 O O . VAL A 1 190 ? -8.493 6.759 -1.638 1.00 97.12 190 VAL A O 1
ATOM 1530 N N . ASP A 1 191 ? -10.264 5.373 -1.900 1.00 97.44 191 ASP A N 1
ATOM 1531 C CA . ASP A 1 191 ? -9.780 4.662 -3.077 1.00 97.44 191 ASP A CA 1
ATOM 1532 C C . ASP A 1 191 ? -10.809 4.710 -4.218 1.00 97.44 191 ASP A C 1
ATOM 1534 O O . ASP A 1 191 ? -11.771 3.943 -4.272 1.00 97.44 191 ASP A O 1
ATOM 1538 N N . ASP A 1 192 ? -10.576 5.617 -5.169 1.00 95.25 192 ASP A N 1
ATOM 1539 C CA . ASP A 1 192 ? -11.460 5.816 -6.323 1.00 95.25 192 ASP A CA 1
ATOM 1540 C C . ASP A 1 192 ? -11.500 4.605 -7.267 1.00 95.25 192 ASP A C 1
ATOM 1542 O O . ASP A 1 192 ? -12.462 4.436 -8.013 1.00 95.25 192 ASP A O 1
ATOM 1546 N N . TYR A 1 193 ? -10.453 3.769 -7.274 1.00 95.75 193 TYR A N 1
ATOM 1547 C CA . TYR A 1 193 ? -10.395 2.596 -8.146 1.00 95.75 193 TYR A CA 1
ATOM 1548 C C . TYR A 1 193 ? -11.349 1.501 -7.661 1.00 95.75 193 TYR A C 1
ATOM 1550 O O . TYR A 1 193 ? -12.041 0.886 -8.470 1.00 95.75 193 TYR A O 1
ATOM 1558 N N . LEU A 1 194 ? -11.407 1.286 -6.348 1.00 96.31 194 LEU A N 1
ATOM 1559 C CA . LEU A 1 194 ? -12.358 0.375 -5.717 1.00 96.31 194 LEU A CA 1
ATOM 1560 C C . LEU A 1 194 ? -13.734 1.016 -5.490 1.00 96.31 194 LEU A C 1
ATOM 1562 O O . LEU A 1 194 ? -14.697 0.293 -5.250 1.00 96.31 194 LEU A O 1
ATOM 1566 N N . GLY A 1 195 ? -13.840 2.346 -5.563 1.00 97.19 195 GLY A N 1
ATOM 1567 C CA . GLY A 1 195 ? -15.082 3.072 -5.292 1.00 97.19 195 GLY A CA 1
ATOM 1568 C C . GLY A 1 195 ? -15.496 3.009 -3.821 1.00 97.19 195 GLY A C 1
ATOM 1569 O O . GLY A 1 195 ? -16.687 3.068 -3.510 1.00 97.19 195 GLY A O 1
ATOM 1570 N N . ILE A 1 196 ? -14.524 2.870 -2.917 1.00 97.75 196 ILE A N 1
ATOM 1571 C CA . ILE A 1 196 ? -14.737 2.747 -1.471 1.00 97.75 196 ILE A CA 1
ATOM 1572 C C . ILE A 1 196 ? -13.804 3.678 -0.704 1.00 97.75 196 ILE A C 1
ATOM 1574 O O . ILE A 1 196 ? -12.801 4.162 -1.229 1.00 97.75 196 ILE A O 1
ATOM 1578 N N . TYR A 1 197 ? -14.100 3.877 0.571 1.00 97.50 197 TYR A N 1
ATOM 1579 C CA . TYR A 1 197 ? -13.183 4.503 1.501 1.00 97.50 197 TYR A CA 1
ATOM 1580 C C . TYR A 1 197 ? -13.258 3.851 2.879 1.00 97.50 197 TYR A C 1
ATOM 1582 O O . TYR A 1 197 ? -14.272 3.260 3.252 1.00 97.50 197 TYR A O 1
ATOM 1590 N N . LEU A 1 198 ? -12.156 3.932 3.621 1.00 98.25 198 LEU A N 1
ATOM 1591 C CA . LEU A 1 198 ? -12.125 3.621 5.047 1.00 98.25 198 LEU A CA 1
ATOM 1592 C C . LEU A 1 198 ? -12.324 4.922 5.823 1.00 98.25 198 LEU A C 1
ATOM 1594 O O . LEU A 1 198 ? -11.488 5.815 5.706 1.00 98.25 198 LEU A O 1
ATOM 1598 N N . HIS A 1 199 ? -13.374 4.982 6.631 1.00 97.75 199 HIS A N 1
ATOM 1599 C CA . HIS A 1 199 ? -13.604 6.024 7.623 1.00 97.75 199 HIS A CA 1
ATOM 1600 C C . HIS A 1 199 ? -13.019 5.598 8.971 1.00 97.75 199 HIS A C 1
ATOM 1602 O O . HIS A 1 199 ? -13.288 4.482 9.426 1.00 97.75 199 HIS A O 1
ATOM 1608 N N . ILE A 1 200 ? -12.243 6.479 9.598 1.00 97.50 200 ILE A N 1
ATOM 1609 C CA . ILE A 1 200 ? -11.695 6.305 10.946 1.00 97.50 200 ILE A CA 1
ATOM 1610 C C . ILE A 1 200 ? -12.077 7.527 11.776 1.00 97.50 200 ILE A C 1
ATOM 1612 O O . ILE A 1 200 ? -11.606 8.622 11.473 1.00 97.50 200 ILE A O 1
ATOM 1616 N N . ASP A 1 201 ? -12.837 7.333 12.847 1.00 95.50 201 ASP A N 1
ATOM 1617 C CA . ASP A 1 201 ? -13.217 8.391 13.787 1.00 95.50 201 ASP A CA 1
ATOM 1618 C C . ASP A 1 201 ? -12.789 8.073 15.220 1.00 95.50 201 ASP A C 1
ATOM 1620 O O . ASP A 1 201 ? -12.541 6.914 15.578 1.00 95.50 201 ASP A O 1
ATOM 1624 N N . GLY A 1 202 ? -12.704 9.113 16.044 1.00 93.69 202 GLY A N 1
ATOM 1625 C CA . GLY A 1 202 ? -12.371 8.992 17.455 1.00 93.69 202 GLY A CA 1
ATOM 1626 C C . GLY A 1 202 ? -13.141 9.958 18.345 1.00 93.69 202 GLY A C 1
ATOM 1627 O O . GLY A 1 202 ? -13.714 10.937 17.880 1.00 93.69 202 GLY A O 1
ATOM 1628 N N . ASP A 1 203 ? -13.104 9.680 19.644 1.00 91.69 203 ASP A N 1
ATOM 1629 C CA . ASP A 1 203 ? -13.905 10.351 20.674 1.00 91.69 203 ASP A CA 1
ATOM 1630 C C . ASP A 1 203 ? -13.691 11.872 20.771 1.00 91.69 203 ASP A C 1
ATOM 1632 O O . ASP A 1 203 ? -14.613 12.622 21.102 1.00 91.69 203 ASP A O 1
ATOM 1636 N N . VAL A 1 204 ? -12.470 12.350 20.506 1.00 84.19 204 VAL A N 1
ATOM 1637 C CA . VAL A 1 204 ? -12.114 13.770 20.618 1.00 84.19 204 VAL A CA 1
ATOM 1638 C C . VAL A 1 204 ? -11.201 14.202 19.469 1.00 84.19 204 VAL A C 1
ATOM 1640 O O . VAL A 1 204 ? -9.974 14.205 19.589 1.00 84.19 204 VAL A O 1
ATOM 1643 N N . LEU A 1 205 ? -11.805 14.641 18.362 1.00 93.62 205 LEU A N 1
ATOM 1644 C CA . LEU A 1 205 ? -11.102 15.221 17.213 1.00 93.62 205 LEU A CA 1
ATOM 1645 C C . LEU A 1 205 ? -11.493 16.684 16.992 1.00 93.62 205 LEU A C 1
ATOM 1647 O O . LEU A 1 205 ? -12.662 17.014 16.793 1.00 93.62 205 LEU A O 1
ATOM 1651 N N . TYR A 1 206 ? -10.502 17.583 17.009 1.00 94.00 206 TYR A N 1
ATOM 1652 C CA . TYR A 1 206 ? -10.724 19.016 16.801 1.00 94.00 206 TYR A CA 1
ATOM 1653 C C . TYR A 1 206 ? -9.531 19.742 16.170 1.00 94.00 206 TYR A C 1
ATOM 1655 O O . TYR A 1 206 ? -8.387 19.277 16.155 1.00 94.00 206 TYR A O 1
ATOM 1663 N N . PHE A 1 207 ? -9.796 20.914 15.593 1.00 91.75 207 PHE A N 1
ATOM 1664 C CA . PHE A 1 207 ? -8.768 21.713 14.931 1.00 91.75 207 PHE A CA 1
ATOM 1665 C C . PHE A 1 207 ? -7.752 22.270 15.934 1.00 91.75 207 PHE A C 1
ATOM 1667 O O . PHE A 1 207 ? -8.108 22.947 16.894 1.00 91.75 207 PHE A O 1
ATOM 1674 N N . GLY A 1 208 ? -6.465 22.056 15.653 1.00 91.00 208 GLY A N 1
ATOM 1675 C CA . GLY A 1 208 ? -5.376 22.557 16.497 1.00 91.00 208 GLY A CA 1
ATOM 1676 C C . GLY A 1 208 ? -5.105 21.718 17.748 1.00 91.00 208 GLY A C 1
ATOM 1677 O O . GLY A 1 208 ? -4.386 22.196 18.620 1.00 91.00 208 GLY A O 1
ATOM 1678 N N . GLN A 1 209 ? -5.651 20.501 17.815 1.00 93.56 209 GLN A N 1
ATOM 1679 C CA . GLN A 1 209 ? -5.393 19.529 18.878 1.00 93.56 209 GLN A CA 1
ATOM 1680 C C . GLN A 1 209 ? -3.893 19.289 19.104 1.00 93.56 209 GLN A C 1
ATOM 1682 O O . GLN A 1 209 ? -3.120 19.192 18.140 1.00 93.56 209 GLN A O 1
ATOM 1687 N N . ASP A 1 210 ? -3.477 19.183 20.373 1.00 95.31 210 ASP A N 1
ATOM 1688 C CA . ASP A 1 210 ? -2.092 18.850 20.709 1.00 95.31 210 ASP A CA 1
ATOM 1689 C C . ASP A 1 210 ? -1.777 17.424 20.244 1.00 95.31 210 ASP A C 1
ATOM 1691 O O . ASP A 1 210 ? -2.525 16.475 20.473 1.00 95.31 210 ASP A O 1
ATOM 1695 N N . TYR A 1 211 ? -0.633 17.251 19.586 1.00 94.75 211 TYR A N 1
ATOM 1696 C CA . TYR A 1 211 ? -0.241 15.965 19.012 1.00 94.75 211 TYR A CA 1
ATOM 1697 C C . TYR A 1 211 ? 0.008 14.861 20.048 1.00 94.75 211 TYR A C 1
ATOM 1699 O O . TYR A 1 211 ? 0.072 13.696 19.655 1.00 94.75 211 TYR A O 1
ATOM 1707 N N . ASN A 1 212 ? 0.137 15.196 21.333 1.00 95.12 212 ASN A N 1
ATOM 1708 C CA . ASN A 1 212 ? 0.307 14.235 22.423 1.00 95.12 212 ASN A CA 1
ATOM 1709 C C . ASN A 1 212 ? -1.003 13.863 23.131 1.00 95.12 212 ASN A C 1
ATOM 1711 O O . ASN A 1 212 ? -0.966 13.010 24.026 1.00 95.12 212 ASN A O 1
ATOM 1715 N N . GLU A 1 213 ? -2.126 14.483 22.763 1.00 95.81 213 GLU A N 1
ATOM 1716 C CA . GLU A 1 213 ? -3.439 14.084 23.265 1.00 95.81 213 GLU A CA 1
ATOM 1717 C C . GLU A 1 213 ? -3.801 12.683 22.783 1.00 95.81 213 GLU A C 1
ATOM 1719 O O . GLU A 1 213 ? -3.463 12.279 21.666 1.00 95.81 213 GLU A O 1
ATOM 1724 N N . ASP A 1 214 ? -4.465 11.949 23.668 1.00 95.62 214 ASP A N 1
ATOM 1725 C CA . ASP A 1 214 ? -5.000 10.626 23.393 1.00 95.62 214 ASP A CA 1
ATOM 1726 C C . ASP A 1 214 ? -6.347 10.752 22.683 1.00 95.62 214 ASP A C 1
ATOM 1728 O O . ASP A 1 214 ? -7.182 11.570 23.066 1.00 95.62 214 ASP A O 1
ATOM 1732 N N . VAL A 1 215 ? -6.538 9.924 21.662 1.00 95.69 215 VAL A N 1
ATOM 1733 C CA . VAL A 1 215 ? -7.786 9.757 20.917 1.00 95.69 215 VAL A CA 1
ATOM 1734 C C . VAL A 1 215 ? -8.141 8.280 20.960 1.00 95.69 215 VAL A C 1
ATOM 1736 O O . VAL A 1 215 ? -7.326 7.437 20.569 1.00 95.69 215 VAL A O 1
ATOM 1739 N N . ASN A 1 216 ? -9.337 7.958 21.444 1.00 96.19 216 ASN A N 1
ATOM 1740 C CA . ASN A 1 216 ? -9.858 6.597 21.416 1.00 96.19 216 ASN A CA 1
ATOM 1741 C C . ASN A 1 216 ? -10.626 6.382 20.116 1.00 96.19 216 ASN A C 1
ATOM 1743 O O . ASN A 1 216 ? -11.480 7.189 19.764 1.00 96.19 216 ASN A O 1
ATOM 1747 N N . LEU A 1 217 ? -10.326 5.299 19.402 1.00 96.88 217 LEU A N 1
ATOM 1748 C CA . LEU A 1 217 ? -11.011 4.979 18.151 1.00 96.88 217 LEU A CA 1
ATOM 1749 C C . LEU A 1 217 ? -12.459 4.566 18.435 1.00 96.88 217 LEU A C 1
ATOM 1751 O O . LEU A 1 217 ? -12.690 3.611 19.180 1.00 96.88 217 LEU A O 1
ATOM 1755 N N . GLU A 1 218 ? -13.417 5.253 17.820 1.00 96.25 218 GLU A N 1
ATOM 1756 C CA . GLU A 1 218 ? -14.853 5.023 18.025 1.00 96.25 218 GLU A CA 1
ATOM 1757 C C . GLU A 1 218 ? -15.544 4.474 16.782 1.00 96.25 218 GLU A C 1
ATOM 1759 O O . GLU A 1 218 ? -16.440 3.640 16.915 1.00 96.25 218 GLU A O 1
ATOM 1764 N N . GLU A 1 219 ? -15.090 4.855 15.583 1.00 96.75 219 GLU A N 1
ATOM 1765 C CA . GLU A 1 219 ? -15.624 4.331 14.327 1.00 96.75 219 GLU A CA 1
ATOM 1766 C C . GLU A 1 219 ? -14.530 3.885 13.364 1.00 96.75 219 GLU A C 1
ATOM 1768 O O . GLU A 1 219 ? -13.565 4.600 13.112 1.00 96.75 219 GLU A O 1
ATOM 1773 N N . ILE A 1 220 ? -14.696 2.687 12.797 1.00 98.19 220 ILE A N 1
ATOM 1774 C CA . ILE A 1 220 ? -13.834 2.154 11.736 1.00 98.19 220 ILE A CA 1
ATOM 1775 C C . ILE A 1 220 ? -14.719 1.409 10.741 1.00 98.19 220 ILE A C 1
ATOM 1777 O O . ILE A 1 220 ? -15.088 0.252 10.964 1.00 98.19 220 ILE A O 1
ATOM 1781 N N . LYS A 1 221 ? -15.097 2.078 9.653 1.00 98.25 221 LYS A N 1
ATOM 1782 C CA . LYS A 1 221 ? -16.084 1.565 8.691 1.00 98.25 221 LYS A CA 1
ATOM 1783 C C . LYS A 1 221 ? -15.555 1.668 7.272 1.00 98.25 221 LYS A C 1
ATOM 1785 O O . LYS A 1 221 ? -14.964 2.674 6.895 1.00 98.25 221 LYS A O 1
ATOM 1790 N N . PHE A 1 222 ? -15.810 0.641 6.469 1.00 98.44 222 PHE A N 1
ATOM 1791 C CA . PHE A 1 222 ? -15.659 0.744 5.022 1.00 98.44 222 PHE A CA 1
ATOM 1792 C C . PHE A 1 222 ? -16.976 1.216 4.435 1.00 98.44 222 PHE A C 1
ATOM 1794 O O . PHE A 1 222 ? -18.032 0.688 4.786 1.00 98.44 222 PHE A O 1
ATOM 1801 N N . LYS A 1 223 ? -16.921 2.197 3.543 1.00 97.62 223 LYS A N 1
ATOM 1802 C CA . LYS A 1 223 ? -18.109 2.749 2.903 1.00 97.62 223 LYS A CA 1
ATOM 1803 C C . LYS A 1 223 ? -17.906 2.919 1.407 1.00 97.62 223 LYS A C 1
ATOM 1805 O O . LYS A 1 223 ? -16.774 3.033 0.937 1.00 97.62 223 LYS A O 1
ATOM 1810 N N . THR A 1 224 ? -18.992 2.923 0.646 1.00 97.38 224 THR A N 1
ATOM 1811 C CA . THR A 1 224 ? -18.948 3.247 -0.783 1.00 97.38 224 THR A CA 1
ATOM 1812 C C . THR A 1 224 ? -18.779 4.749 -0.985 1.00 97.38 224 THR A C 1
ATOM 1814 O O . THR A 1 224 ? -19.397 5.554 -0.295 1.00 97.38 224 THR A O 1
ATOM 1817 N N . VAL A 1 225 ? -17.976 5.140 -1.977 1.00 94.38 225 VAL A N 1
ATOM 1818 C CA . VAL A 1 225 ? -17.856 6.552 -2.382 1.00 94.38 225 VAL A CA 1
ATOM 1819 C C . VAL A 1 225 ? -19.192 7.068 -2.930 1.00 94.38 225 VAL A C 1
ATOM 1821 O O . VAL A 1 225 ? -19.554 8.221 -2.707 1.00 94.38 225 VAL A O 1
ATOM 1824 N N . ASP A 1 226 ? -19.947 6.208 -3.619 1.00 90.06 226 ASP A N 1
ATOM 1825 C CA . ASP A 1 226 ? -21.300 6.511 -4.085 1.00 90.06 226 ASP A CA 1
ATOM 1826 C C . ASP A 1 226 ? -22.340 6.108 -3.027 1.00 90.06 226 ASP A C 1
ATOM 1828 O O . ASP A 1 226 ? -22.464 4.931 -2.685 1.00 90.06 226 ASP A O 1
ATOM 1832 N N . GLY A 1 227 ? -23.082 7.079 -2.494 1.00 82.44 227 GLY A N 1
ATOM 1833 C CA . GLY A 1 227 ? -24.218 6.849 -1.590 1.00 82.44 227 GLY A CA 1
ATOM 1834 C C . GLY A 1 227 ? -23.892 6.561 -0.119 1.00 82.44 227 GLY A C 1
ATOM 1835 O O . GLY A 1 227 ? -24.825 6.407 0.663 1.00 82.44 227 GLY A O 1
ATOM 1836 N N . ASP A 1 228 ? -22.614 6.530 0.262 1.00 90.19 228 ASP A N 1
ATOM 1837 C CA . ASP A 1 228 ? -22.145 6.351 1.645 1.00 90.19 228 ASP A CA 1
ATOM 1838 C C . ASP A 1 228 ? -22.627 5.064 2.348 1.00 90.19 228 ASP A C 1
ATOM 1840 O O . ASP A 1 228 ? -22.875 5.032 3.556 1.00 90.19 228 ASP A O 1
ATOM 1844 N N . TYR A 1 229 ? -22.786 3.971 1.598 1.00 95.12 229 TYR A N 1
ATOM 1845 C CA . TYR A 1 229 ? -23.267 2.708 2.155 1.00 95.12 229 TYR A CA 1
ATOM 1846 C C . TYR A 1 229 ? -22.161 1.997 2.929 1.00 95.12 229 TYR A C 1
ATOM 1848 O O . TYR A 1 229 ? -21.088 1.746 2.384 1.00 95.12 229 TYR A O 1
ATOM 1856 N N . VAL A 1 230 ? -22.445 1.612 4.176 1.00 97.75 230 VAL A N 1
ATOM 1857 C CA . VAL A 1 230 ? -21.524 0.825 5.008 1.00 97.75 230 VAL A CA 1
ATOM 1858 C C . VAL A 1 230 ? -21.426 -0.604 4.474 1.00 97.75 230 VAL A C 1
ATOM 1860 O O . VAL A 1 230 ? -22.436 -1.290 4.308 1.00 97.75 230 VAL A O 1
ATOM 1863 N N . LEU A 1 231 ? -20.199 -1.050 4.225 1.00 97.94 231 LEU A N 1
ATOM 1864 C CA . LEU A 1 231 ? -19.866 -2.367 3.696 1.00 97.94 231 LEU A CA 1
ATOM 1865 C C . LEU A 1 231 ? -19.433 -3.305 4.819 1.00 97.94 231 LEU A C 1
ATOM 1867 O O . LEU A 1 231 ? -18.734 -2.892 5.743 1.00 97.94 231 LEU A O 1
ATOM 1871 N N . ASN A 1 232 ? -19.770 -4.590 4.697 1.00 97.69 232 ASN A N 1
ATOM 1872 C CA . ASN A 1 232 ? -19.172 -5.616 5.543 1.00 97.69 232 ASN A CA 1
ATOM 1873 C C . ASN A 1 232 ? -17.662 -5.709 5.232 1.00 97.69 232 ASN A C 1
ATOM 1875 O O . ASN A 1 232 ? -17.310 -6.012 4.087 1.00 97.69 232 ASN A O 1
ATOM 1879 N N . PRO A 1 233 ? -16.755 -5.509 6.211 1.00 97.75 233 PRO A N 1
ATOM 1880 C CA . PRO A 1 233 ? -15.313 -5.574 5.973 1.00 97.75 233 PRO A CA 1
ATOM 1881 C C . PRO A 1 233 ? -14.823 -6.901 5.365 1.00 97.75 233 PRO A C 1
ATOM 1883 O O . PRO A 1 233 ? -13.793 -6.908 4.696 1.00 97.75 233 PRO A O 1
ATOM 1886 N N . LEU A 1 234 ? -15.546 -8.016 5.549 1.00 97.12 234 LEU A N 1
ATOM 1887 C CA . LEU A 1 234 ? -15.197 -9.315 4.945 1.00 97.12 234 LEU A CA 1
ATOM 1888 C C . LEU A 1 234 ? -15.500 -9.399 3.441 1.00 97.12 234 LEU A C 1
ATOM 1890 O O . LEU A 1 234 ? -14.981 -10.287 2.767 1.00 97.12 234 LEU A O 1
ATOM 1894 N N . GLU A 1 235 ? -16.334 -8.501 2.918 1.00 95.94 235 GLU A N 1
ATOM 1895 C CA . GLU A 1 235 ? -16.707 -8.441 1.498 1.00 95.94 235 GLU A CA 1
ATOM 1896 C C . GLU A 1 235 ? -15.857 -7.431 0.710 1.00 95.94 235 GLU A C 1
ATOM 1898 O O . GLU A 1 235 ? -15.893 -7.396 -0.521 1.00 95.94 235 GLU A O 1
ATOM 1903 N N . VAL A 1 236 ? -15.058 -6.623 1.409 1.00 96.44 236 VAL A N 1
ATOM 1904 C CA . VAL A 1 236 ? -14.134 -5.657 0.809 1.00 96.44 236 VAL A CA 1
ATOM 1905 C C . VAL A 1 236 ? -12.890 -6.374 0.269 1.00 96.44 236 VAL A C 1
ATOM 1907 O O . VAL A 1 236 ? -12.496 -7.440 0.743 1.00 96.44 236 VAL A O 1
ATOM 1910 N N . ASN A 1 237 ? -12.235 -5.782 -0.736 1.00 94.38 237 ASN A N 1
ATOM 1911 C CA . ASN A 1 237 ? -10.971 -6.284 -1.270 1.00 94.38 237 ASN A CA 1
ATOM 1912 C C . ASN A 1 237 ? -9.964 -6.573 -0.136 1.00 94.38 237 ASN A C 1
ATOM 1914 O O . ASN A 1 237 ? -9.526 -5.666 0.571 1.00 94.38 237 ASN A O 1
ATOM 1918 N N . LYS A 1 238 ? -9.562 -7.842 0.003 1.00 94.75 238 LYS A N 1
ATOM 1919 C CA . LYS A 1 238 ? -8.699 -8.313 1.098 1.00 94.75 238 LYS A CA 1
ATOM 1920 C C . LYS A 1 238 ? -7.334 -7.617 1.182 1.00 94.75 238 LYS A C 1
ATOM 1922 O O . LYS A 1 238 ? -6.792 -7.525 2.279 1.00 94.75 238 LYS A O 1
ATOM 1927 N N . ARG A 1 239 ? -6.770 -7.137 0.060 1.00 95.62 239 ARG A N 1
ATOM 1928 C CA . ARG A 1 239 ? -5.518 -6.357 0.071 1.00 95.62 239 ARG A CA 1
ATOM 1929 C C . ARG A 1 239 ? -5.756 -5.030 0.764 1.00 95.62 239 ARG A C 1
ATOM 1931 O O . ARG A 1 239 ? -5.057 -4.700 1.713 1.00 95.62 239 ARG A O 1
ATOM 1938 N N . PHE A 1 240 ? -6.801 -4.332 0.327 1.00 97.75 240 PHE A N 1
ATOM 1939 C CA . PHE A 1 240 ? -7.157 -3.027 0.857 1.00 97.75 240 PHE A CA 1
ATOM 1940 C C . PHE A 1 240 ? -7.459 -3.121 2.350 1.00 97.75 240 PHE A C 1
ATOM 1942 O O . PHE A 1 240 ? -6.892 -2.359 3.123 1.00 97.75 240 PHE A O 1
ATOM 1949 N N . VAL A 1 241 ? -8.243 -4.123 2.771 1.00 98.06 241 VAL A N 1
ATOM 1950 C CA . VAL A 1 241 ? -8.500 -4.395 4.194 1.00 98.06 241 VAL A CA 1
ATOM 1951 C C . VAL A 1 241 ? -7.197 -4.623 4.957 1.00 98.06 241 VAL A C 1
ATOM 1953 O O . VAL A 1 241 ? -6.970 -3.935 5.946 1.00 98.06 241 VAL A O 1
ATOM 1956 N N . SER A 1 242 ? -6.324 -5.527 4.497 1.00 97.69 242 SER A N 1
ATOM 1957 C CA . SER A 1 242 ? -5.049 -5.821 5.172 1.00 97.69 242 SER A CA 1
ATOM 1958 C C . SER A 1 242 ? -4.198 -4.563 5.350 1.00 97.69 242 SER A C 1
ATOM 1960 O O . SER A 1 242 ? -3.782 -4.265 6.467 1.00 97.69 242 SER A O 1
ATOM 1962 N N . CYS A 1 243 ? -4.003 -3.782 4.283 1.00 97.75 243 CYS A N 1
ATOM 1963 C CA . CYS A 1 243 ? -3.234 -2.541 4.347 1.00 97.75 243 CYS A CA 1
ATOM 1964 C C . CYS A 1 243 ? -3.895 -1.496 5.255 1.00 97.75 243 CYS A C 1
ATOM 1966 O O . CYS A 1 243 ? -3.214 -0.818 6.016 1.00 97.75 243 CYS A O 1
ATOM 1968 N N . CYS A 1 244 ? -5.220 -1.355 5.207 1.00 97.94 244 CYS A N 1
ATOM 1969 C CA . CYS A 1 244 ? -5.960 -0.468 6.100 1.00 97.94 244 CYS A CA 1
ATOM 1970 C C . CYS A 1 244 ? -5.758 -0.849 7.569 1.00 97.94 244 CYS A C 1
ATOM 1972 O O . CYS A 1 244 ? -5.522 0.027 8.397 1.00 97.94 244 CYS A O 1
ATOM 1974 N N . MET A 1 245 ? -5.813 -2.141 7.897 1.00 97.81 245 MET 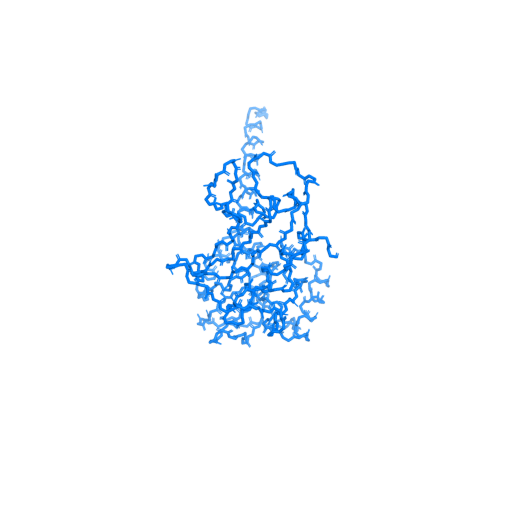A N 1
ATOM 1975 C CA . MET A 1 245 ? -5.594 -2.601 9.266 1.00 97.81 245 MET A CA 1
ATOM 1976 C C . MET A 1 245 ? -4.146 -2.381 9.706 1.00 97.81 245 MET A C 1
ATOM 1978 O O . MET A 1 245 ? -3.927 -1.964 10.836 1.00 97.81 245 MET A O 1
ATOM 1982 N N . GLU A 1 246 ? -3.169 -2.565 8.815 1.00 96.12 246 GLU A N 1
ATOM 1983 C CA . GLU A 1 246 ? -1.756 -2.270 9.096 1.00 96.12 246 GLU A CA 1
ATOM 1984 C C . GLU A 1 246 ? -1.557 -0.779 9.408 1.00 96.12 246 GLU A C 1
ATOM 1986 O O . GLU A 1 246 ? -0.817 -0.410 10.320 1.00 96.12 246 GLU A O 1
ATOM 1991 N N . ILE A 1 247 ? -2.250 0.110 8.690 1.00 96.44 247 ILE A N 1
ATOM 1992 C CA . ILE A 1 247 ? -2.232 1.548 8.986 1.00 96.44 247 ILE A CA 1
ATOM 1993 C C . ILE A 1 247 ? -2.790 1.820 10.387 1.00 96.44 247 ILE A C 1
ATOM 1995 O O . ILE A 1 247 ? -2.205 2.618 11.122 1.00 96.44 247 ILE A O 1
ATOM 1999 N N . ILE A 1 248 ? -3.887 1.150 10.753 1.00 97.00 248 ILE A N 1
ATOM 2000 C CA . ILE A 1 248 ? -4.521 1.289 12.067 1.00 97.00 248 ILE A CA 1
ATOM 2001 C C . ILE A 1 248 ? -3.609 0.761 13.180 1.00 97.00 248 ILE A C 1
ATOM 2003 O O . ILE A 1 248 ? -3.388 1.460 14.166 1.00 97.00 248 ILE A O 1
ATOM 2007 N N . GLU A 1 249 ? -3.018 -0.422 13.011 1.00 95.44 249 GLU A N 1
ATOM 2008 C CA . GLU A 1 249 ? -2.105 -1.013 13.997 1.00 95.44 249 GLU A CA 1
ATOM 2009 C C . GLU A 1 249 ? -0.878 -0.121 14.228 1.00 95.44 249 GLU A C 1
ATOM 2011 O O . GLU A 1 249 ? -0.519 0.137 15.374 1.00 95.44 249 GLU A O 1
ATOM 2016 N N . ASN A 1 250 ? -0.319 0.468 13.165 1.00 93.19 250 ASN A N 1
ATOM 2017 C CA . ASN A 1 250 ? 0.818 1.388 13.255 1.00 93.19 250 ASN A CA 1
ATOM 2018 C C . ASN A 1 250 ? 0.507 2.727 13.951 1.00 93.19 250 ASN A C 1
ATOM 2020 O O . ASN A 1 250 ? 1.419 3.371 14.483 1.00 93.19 250 ASN A O 1
ATOM 2024 N N . MET A 1 251 ? -0.744 3.201 13.907 1.00 92.25 251 MET A N 1
ATOM 2025 C CA . MET A 1 251 ? -1.131 4.432 14.608 1.00 92.25 251 MET A CA 1
ATOM 2026 C C . MET A 1 251 ? -1.523 4.173 16.064 1.00 92.25 251 MET A C 1
ATOM 2028 O O . MET A 1 251 ? -1.299 5.046 16.901 1.00 92.25 251 MET A O 1
ATOM 2032 N N . THR A 1 252 ? -2.059 2.996 16.386 1.00 90.12 252 THR A N 1
ATOM 2033 C CA . THR A 1 252 ? -2.400 2.620 17.762 1.00 90.12 252 THR A CA 1
ATOM 2034 C C . THR A 1 252 ? -1.171 2.235 18.578 1.00 90.12 252 THR A C 1
ATOM 2036 O O . THR A 1 252 ? -0.175 1.754 18.044 1.00 90.12 252 THR A O 1
ATOM 2039 N N . ASP A 1 253 ? -1.225 2.455 19.890 1.00 70.00 253 ASP A N 1
ATOM 2040 C CA . ASP A 1 253 ? -0.211 1.945 20.814 1.00 70.00 253 ASP A CA 1
ATOM 2041 C C . ASP A 1 253 ? -0.527 0.470 21.130 1.00 70.00 253 ASP A C 1
ATOM 2043 O O . ASP A 1 253 ? -1.163 0.162 22.138 1.00 70.00 253 ASP A O 1
ATOM 2047 N N . MET A 1 254 ? -0.162 -0.429 20.209 1.00 58.97 254 MET A N 1
ATOM 2048 C CA . MET A 1 254 ? -0.307 -1.889 20.342 1.00 58.97 254 MET A CA 1
ATOM 2049 C C . MET A 1 254 ? 1.004 -2.583 20.704 1.00 58.97 254 MET A C 1
ATOM 2051 O O . MET A 1 254 ? 2.074 -2.118 20.251 1.00 58.97 254 MET A O 1
#

Secondary structure (DSSP, 8-state):
---HHHHHHHHHHHHHHHHHHHHHHHHHHHHHHHHHHH---EEHHHHHHHHTS-HHHHHHHTTSEEEEEETTEEEEEEEE-TTS-EE-TTS-B----SS-EEEEPPGGGS-HHHHHHHHHHHHHTT---SS-STT-------GGG-BTTB-GGGTT-EEEHHHHHHHHHHHTPEE--B-GGGBB--EEEEETTTTEEEEEEES--BTT--TTSEEEEEEEEEEETTTTPEEPTTTS-HHHHHHHHHHHHHHB--

Sequence (254 aa):
NDDTVKAEAAKKEFSELKKQIKTVTATQKQRLEKVFMNGRTWTAENWRKLFEENAVMHCFAEKLVWGVYENGKVKSTFRYLSDGSFCNEDDDEYELPEKADITLVHPVDIEGEVLEKWKEQFDDYEIVQPFIQLNAEIIKLSEKDIEDNQVSKYIGKSCKSGKMAAAAKKYNMLRGAAGDGGSFEGYDLVDDYLGIYLHIDGDVLYFGQDYNEDVNLEEIKFKTVDGDYVLNPLEVNKRFVSCCMEIIENMTDM

Foldseek 3Di:
DPDVVVVVVVVVVVVVVVVVLVVVLVVVLLVLVLCQLAVQWDWPVRCCVQQVVDPSNVLQQQQFKKFFDDPNAGPFIWGAHPVRWIAGLVRHTDDDDNGTTMGGDACVRDDPVSLVSNVVVCVVVVRDHPDPGSPQDQDDDDPVLDDPLFRVVQAQFKFFQLLQVVLCVSQVWDWADQDPPQFTFATWNDDVVQQKIWGWGWDDGGPPDDRRDMTGTHTTFIAGNPPGHTDRLNPDDSSNSRVVVVSVVSRTPD